Protein AF-A9BU78-F1 (afdb_monomer_lite)

pLDDT: mean 90.89, std 9.89, range [34.12, 98.75]

Radius of gyration: 25.58 Å; chains: 1; bounding box: 65×51×63 Å

Organism: Delftia acidovorans (strain DSM 14801 / SPH-1) (NCBI:txid398578)

InterPro domains:
  IPR002711 HNH endonuclease [PF01844] (259-308)
  IPR003615 HNH nuclease [SM00507] (246-305)
  IPR003615 HNH nuclease [cd00085] (250-308)

Secondary structure (DSSP, 8-state):
---SSEEESS-HHHHHHHHHH-TT-EEEEEESS--TT--EEEETT-GGGTS--TTPPSSTTTSTTEEEEEESSHHHHHHHHHTTT--S-SEE-TTTTTHHHH---TT----HHHHHHHHHHHHHHHHHHHTT----HHHHHHHHHHHH---HHHHHHHHHHHHHHHHHTT----TT--------HHHHHHHHHHHHHHTT--PPP-HHHHHHHHHHHH-TT-PPP---SSPPP-----------HHHHHHHHHHHTTB-TTT-PBPSSB-TTS-B--EEEESS-GGGT--SSTTTEEEE-HHHHHHHHH-TTHHHHHHHHHHH-TT----

Sequence (330 aa):
MDDKYKVFEDDEAGYHAWLAHNPNGFVLNTDRPPRAEYMPLHTARCSTIKIPATHARPDPFTSRGYMKVCANDPNDLLAWMQTKGANEFSKLCSKCRVAEFMTGSAGDSWTNDELRSSVEAYLEMQRKERNNEPFTKKQYYKKLTQDYGRTVKAFEYRMQNISYVLSLMGRDWLTGLRPARNVGKRVACLIEALVLELSNSQQAPVVKFEFQVRENLENKKQAKPAGNSNPGTIIRQVAQFERD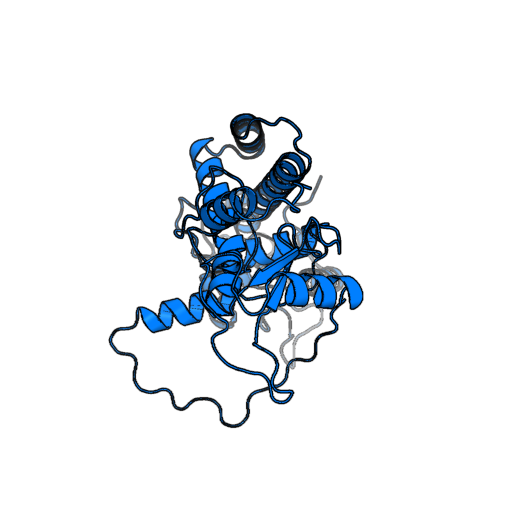PAVKAWVLKKAAGVCECCSSNAPFESTDGQPFLEVHHIRKLAEGGSDTVSNTVALCPNCHRALHYGMRAKELIESIFIKVNRLIRE

Structure (mmCIF, N/CA/C/O backbone):
data_AF-A9BU78-F1
#
_entry.id   AF-A9BU78-F1
#
loop_
_atom_site.group_PDB
_atom_site.id
_atom_site.type_symbol
_atom_site.label_atom_id
_atom_site.label_alt_id
_atom_site.label_comp_id
_atom_site.label_asym_id
_atom_site.label_entity_id
_atom_site.label_seq_id
_atom_site.pdbx_PDB_ins_code
_atom_site.Cartn_x
_atom_site.Cartn_y
_atom_site.Cartn_z
_atom_site.occupancy
_atom_site.B_iso_or_equiv
_atom_site.auth_seq_id
_atom_site.auth_comp_id
_atom_site.auth_asym_id
_atom_site.auth_atom_id
_atom_site.pdbx_PDB_model_num
ATOM 1 N N . MET A 1 1 ? -31.981 6.080 7.026 1.00 34.12 1 MET A N 1
ATOM 2 C CA . MET A 1 1 ? -31.392 6.197 8.372 1.00 34.12 1 MET A CA 1
ATOM 3 C C . MET A 1 1 ? -30.709 4.873 8.607 1.00 34.12 1 MET A C 1
ATOM 5 O O . MET A 1 1 ? -31.411 3.880 8.708 1.00 34.12 1 MET A O 1
ATOM 9 N N . ASP A 1 2 ? -29.383 4.832 8.514 1.00 43.62 2 ASP A N 1
ATOM 10 C CA . ASP A 1 2 ? -28.641 3.600 8.782 1.00 43.62 2 ASP A CA 1
ATOM 11 C C . ASP A 1 2 ? -28.737 3.306 10.277 1.00 43.62 2 ASP A C 1
ATOM 13 O O . ASP A 1 2 ? -28.228 4.065 11.107 1.00 43.62 2 ASP A O 1
ATOM 17 N N . ASP A 1 3 ? -29.458 2.243 10.623 1.00 63.69 3 ASP A N 1
ATOM 18 C CA . ASP A 1 3 ? -29.591 1.792 12.000 1.00 63.69 3 ASP A CA 1
ATOM 19 C C . ASP A 1 3 ? -28.221 1.310 12.493 1.00 63.69 3 ASP A C 1
ATOM 21 O O . ASP A 1 3 ? -27.770 0.205 12.188 1.00 63.69 3 ASP A O 1
ATOM 25 N N . LYS A 1 4 ? -27.547 2.173 13.264 1.00 83.88 4 LYS A N 1
ATOM 26 C CA . LYS A 1 4 ? -26.227 1.934 13.881 1.00 83.88 4 LYS A CA 1
ATOM 27 C C . LYS A 1 4 ? -26.169 0.643 14.705 1.00 83.88 4 LYS A C 1
ATOM 29 O O . LYS A 1 4 ? -25.108 0.055 14.892 1.00 83.88 4 LYS A O 1
ATOM 34 N N . TYR A 1 5 ? -27.317 0.189 15.192 1.00 92.62 5 TYR A N 1
ATOM 35 C CA . TYR A 1 5 ? -27.486 -1.085 15.870 1.00 92.62 5 TYR A CA 1
ATOM 36 C C . TYR A 1 5 ? -28.851 -1.681 15.519 1.00 92.62 5 TYR A C 1
ATOM 38 O O . TYR A 1 5 ? -29.794 -0.963 15.198 1.00 92.62 5 TYR A O 1
ATOM 46 N N . LYS A 1 6 ? -28.978 -3.002 15.640 1.00 96.25 6 LYS A N 1
ATOM 47 C CA . LYS A 1 6 ? -30.232 -3.733 15.461 1.00 96.25 6 LYS A CA 1
ATOM 48 C C . LYS A 1 6 ? -30.590 -4.499 16.726 1.00 96.25 6 LYS A C 1
ATOM 50 O O . LYS A 1 6 ? -29.743 -5.174 17.310 1.00 96.25 6 LYS A O 1
ATOM 55 N N . VAL A 1 7 ? -31.847 -4.387 17.136 1.00 96.12 7 VAL A N 1
ATOM 56 C CA . VAL A 1 7 ? -32.403 -5.079 18.299 1.00 96.12 7 VAL A CA 1
ATOM 57 C C . VAL A 1 7 ? -33.185 -6.302 17.826 1.00 96.12 7 VAL A C 1
ATOM 59 O O . VAL A 1 7 ? -33.979 -6.197 16.896 1.00 96.12 7 VAL A O 1
ATOM 62 N N . PHE A 1 8 ? -32.956 -7.445 18.468 1.00 96.44 8 PHE A N 1
ATOM 63 C CA . PHE A 1 8 ? -33.684 -8.686 18.223 1.00 96.44 8 PHE A CA 1
ATOM 64 C C . PHE A 1 8 ? -34.391 -9.138 19.494 1.00 96.44 8 PHE A C 1
ATOM 66 O O . PHE A 1 8 ? -33.759 -9.402 20.524 1.00 96.44 8 PHE A O 1
ATOM 73 N N . GLU A 1 9 ? -35.709 -9.231 19.376 1.00 95.12 9 GLU A N 1
ATOM 74 C CA . GLU A 1 9 ? -36.659 -9.569 20.423 1.00 95.12 9 GLU A CA 1
ATOM 75 C C . GLU A 1 9 ? -37.661 -10.564 19.841 1.00 95.12 9 GLU A C 1
ATOM 77 O O . GLU A 1 9 ? -38.385 -10.213 18.917 1.00 95.12 9 GLU A O 1
ATOM 82 N N . ASP A 1 10 ? -37.669 -11.802 20.344 1.00 94.12 10 ASP A N 1
ATOM 83 C CA . ASP A 1 10 ? -38.482 -12.900 19.792 1.00 94.12 10 ASP A CA 1
ATOM 84 C C . ASP A 1 10 ? -38.301 -13.087 18.270 1.00 94.12 10 ASP A C 1
ATOM 86 O O . ASP A 1 10 ? -39.218 -13.480 17.552 1.00 94.12 10 ASP A O 1
ATOM 90 N N . ASP A 1 11 ? -37.085 -12.803 17.787 1.00 94.88 11 ASP A N 1
ATOM 91 C CA . ASP A 1 11 ? -36.672 -12.872 16.383 1.00 94.88 11 ASP A CA 1
ATOM 92 C C . ASP A 1 11 ? -35.346 -13.637 16.259 1.00 94.88 11 ASP A C 1
ATOM 94 O O . ASP A 1 11 ? -34.281 -13.095 15.936 1.00 94.88 11 ASP A O 1
ATOM 98 N N . GLU A 1 12 ? -35.404 -14.934 16.558 1.00 93.94 12 GLU A N 1
ATOM 99 C CA . GLU A 1 12 ? -34.242 -15.821 16.504 1.00 93.94 12 GLU A CA 1
ATOM 100 C C . GLU A 1 12 ? -33.728 -15.972 15.062 1.00 93.94 12 GLU A C 1
ATOM 102 O O . GLU A 1 12 ? -32.519 -15.988 14.810 1.00 93.94 12 GLU A O 1
ATOM 107 N N . ALA A 1 13 ? -34.652 -16.036 14.097 1.00 94.81 13 ALA A N 1
ATOM 108 C CA . ALA A 1 13 ? -34.343 -16.171 12.678 1.00 94.81 13 ALA A CA 1
ATOM 109 C C . ALA A 1 13 ? -33.614 -14.931 12.140 1.00 94.81 13 ALA A C 1
ATOM 111 O O . ALA A 1 13 ? -32.569 -15.062 11.494 1.00 94.81 13 ALA A O 1
ATOM 112 N N . GLY A 1 14 ? -34.113 -13.730 12.443 1.00 96.06 14 GLY A N 1
ATOM 113 C CA . GLY A 1 14 ? -33.475 -12.476 12.066 1.00 96.06 14 GLY A CA 1
ATOM 114 C C . GLY A 1 14 ? -32.129 -12.283 12.754 1.00 96.06 14 GLY A C 1
ATOM 115 O O . GLY A 1 14 ? -31.174 -11.838 12.108 1.00 96.06 14 GLY A O 1
ATOM 116 N N . TYR A 1 15 ? -32.005 -12.688 14.020 1.00 96.94 15 TYR A N 1
ATOM 117 C CA . TYR A 1 15 ? -30.730 -12.670 14.733 1.00 96.94 15 TYR A CA 1
ATOM 118 C C . TYR A 1 15 ? -29.691 -13.578 14.059 1.00 96.94 15 TYR A C 1
ATOM 120 O O . TYR A 1 15 ? -28.578 -13.137 13.755 1.00 96.94 15 TYR A O 1
ATOM 128 N N . HIS A 1 16 ? -30.050 -14.823 13.736 1.00 95.69 16 HIS A N 1
ATOM 129 C CA . HIS A 1 16 ? -29.153 -15.735 13.022 1.00 95.69 16 HIS A CA 1
ATOM 130 C C . HIS A 1 16 ? -28.803 -15.245 11.613 1.00 95.69 16 HIS A C 1
ATOM 132 O O . HIS A 1 16 ? -27.641 -15.350 11.206 1.00 95.69 16 HIS A O 1
ATOM 138 N N . ALA A 1 17 ? -29.764 -14.664 10.890 1.00 95.50 17 ALA A N 1
ATOM 139 C CA . ALA A 1 17 ? -29.509 -14.038 9.599 1.00 95.50 17 ALA A CA 1
ATOM 140 C C . ALA A 1 17 ? -28.506 -12.883 9.736 1.00 95.50 17 ALA A C 1
ATOM 142 O O . ALA A 1 17 ? -27.564 -12.788 8.949 1.00 95.50 17 ALA A O 1
ATOM 143 N N . TRP A 1 18 ? -28.638 -12.041 10.762 1.00 95.88 18 TRP A N 1
ATOM 144 C CA . TRP A 1 18 ? -27.694 -10.954 11.011 1.00 95.88 18 TRP A CA 1
ATOM 145 C C . TRP A 1 18 ? -26.288 -11.470 11.320 1.00 95.88 18 TRP A C 1
ATOM 147 O O . TRP A 1 18 ? -25.327 -10.972 10.735 1.00 95.88 18 TRP A O 1
ATOM 157 N N . LEU A 1 19 ? -26.153 -12.508 12.154 1.00 94.50 19 LEU A N 1
ATOM 158 C CA . LEU A 1 19 ? -24.857 -13.138 12.444 1.00 94.50 19 LEU A CA 1
ATOM 159 C C . LEU A 1 19 ? -24.177 -13.693 11.183 1.00 94.50 19 LEU A C 1
ATOM 161 O O . LEU A 1 19 ? -22.950 -13.650 11.079 1.00 94.50 19 LEU A O 1
ATOM 165 N N . ALA A 1 20 ? -24.954 -14.242 10.244 1.00 90.06 20 ALA A N 1
ATOM 166 C CA . ALA A 1 20 ? -24.435 -14.769 8.983 1.00 90.06 20 ALA A CA 1
ATOM 167 C C . ALA A 1 20 ? -23.904 -13.655 8.065 1.00 90.06 20 ALA A C 1
ATOM 169 O O . ALA A 1 20 ? -22.840 -13.817 7.469 1.00 90.06 20 ALA A O 1
ATOM 170 N N . HIS A 1 21 ? -24.601 -12.516 8.003 1.00 89.19 21 HIS A N 1
ATOM 171 C CA . HIS A 1 21 ? -24.209 -11.366 7.180 1.00 89.19 21 HIS A CA 1
ATOM 172 C C . HIS A 1 21 ? -23.131 -10.482 7.828 1.00 89.19 21 HIS A C 1
ATOM 174 O O . HIS A 1 21 ? -22.414 -9.782 7.120 1.00 89.19 21 HIS A O 1
ATOM 180 N N . ASN A 1 22 ? -22.971 -10.533 9.156 1.00 86.06 22 ASN A N 1
ATOM 181 C CA . ASN A 1 22 ? -22.047 -9.677 9.908 1.00 86.06 22 ASN A CA 1
ATOM 182 C C . ASN A 1 22 ? -21.023 -10.511 10.698 1.00 86.06 22 ASN A C 1
ATOM 184 O O . ASN A 1 22 ? -20.959 -10.431 11.928 1.00 86.06 22 ASN A O 1
ATOM 188 N N . PRO A 1 23 ? -20.154 -11.301 10.035 1.00 86.38 23 PRO A N 1
ATOM 189 C CA . PRO A 1 23 ? -19.211 -12.181 10.723 1.00 86.38 23 PRO A CA 1
ATOM 190 C C . PRO A 1 23 ? -18.160 -11.426 11.551 1.00 86.38 23 PRO A C 1
ATOM 192 O O . PRO A 1 23 ? -17.457 -12.055 12.337 1.00 86.38 23 PRO A O 1
ATOM 195 N N . ASN A 1 24 ? -18.010 -10.112 11.377 1.00 82.31 24 ASN A N 1
ATOM 196 C CA . ASN A 1 24 ? -17.100 -9.268 12.160 1.00 82.31 24 ASN A CA 1
ATOM 197 C C . ASN A 1 24 ? -17.835 -8.362 13.162 1.00 82.31 24 ASN A C 1
ATOM 199 O O . ASN A 1 24 ? -17.187 -7.539 13.802 1.00 82.31 24 ASN A O 1
ATOM 203 N N . GLY A 1 25 ? -19.157 -8.505 13.284 1.00 89.38 25 GLY A N 1
ATOM 204 C CA . GLY A 1 25 ? -19.978 -7.685 14.162 1.00 89.38 25 GLY A CA 1
ATOM 205 C C . GLY A 1 25 ? -19.853 -8.049 15.643 1.00 89.38 25 GLY A C 1
ATOM 206 O O . GLY A 1 25 ? -19.182 -9.013 16.036 1.00 89.38 25 GLY A O 1
ATOM 207 N N . PHE A 1 26 ? -20.548 -7.275 16.464 1.00 95.81 26 PHE A N 1
ATOM 208 C CA . PHE A 1 26 ? -20.577 -7.353 17.917 1.00 95.81 26 PHE A CA 1
ATOM 209 C C . PHE A 1 26 ? -22.006 -7.573 18.397 1.00 95.81 26 PHE A C 1
ATOM 211 O O . PHE A 1 26 ? -22.957 -7.059 17.811 1.00 95.81 26 PHE A O 1
ATOM 218 N N . VAL A 1 27 ? -22.144 -8.351 19.467 1.00 97.56 27 VAL A N 1
ATOM 219 C CA . VAL A 1 27 ? -23.435 -8.718 20.046 1.00 97.56 27 VAL A CA 1
ATOM 220 C C . VAL A 1 27 ? -23.402 -8.443 21.538 1.00 97.56 27 VAL A C 1
ATOM 222 O O . VAL A 1 27 ? -22.607 -9.035 22.273 1.00 97.56 27 VAL A O 1
ATOM 225 N N . LEU A 1 28 ? -24.291 -7.562 21.973 1.00 96.69 28 LEU A N 1
ATOM 226 C CA . LEU A 1 28 ? -24.640 -7.360 23.365 1.00 96.69 28 LEU A CA 1
ATOM 227 C C . LEU A 1 28 ? -25.779 -8.310 23.726 1.00 96.69 28 LEU A C 1
ATOM 229 O O . LEU A 1 28 ? -26.816 -8.332 23.060 1.00 96.69 28 LEU A O 1
ATOM 233 N N . ASN A 1 29 ? -25.594 -9.090 24.784 1.00 95.94 29 ASN A N 1
ATOM 234 C CA . ASN A 1 29 ? -26.688 -9.846 25.380 1.00 95.94 29 ASN A CA 1
ATOM 235 C C . ASN A 1 29 ? -27.262 -9.063 26.561 1.00 95.94 29 ASN A C 1
ATOM 237 O O . ASN A 1 29 ? -26.484 -8.530 27.344 1.00 95.94 29 ASN A O 1
ATOM 241 N N . THR A 1 30 ? -28.581 -9.024 26.723 1.00 94.75 30 THR A N 1
ATOM 242 C CA . THR A 1 30 ? -29.209 -8.443 27.917 1.00 94.75 30 THR A CA 1
ATOM 243 C C . THR A 1 30 ? -30.601 -9.032 28.153 1.00 94.75 30 THR A C 1
ATOM 245 O O . THR A 1 30 ? -31.090 -9.827 27.345 1.00 94.75 30 THR A O 1
ATOM 248 N N . ASP A 1 31 ? -31.205 -8.687 29.286 1.00 93.06 31 ASP A N 1
ATOM 249 C CA . ASP A 1 31 ? -32.567 -9.088 29.631 1.00 93.06 31 ASP A CA 1
ATOM 250 C C . ASP A 1 31 ? -33.606 -8.159 28.985 1.00 93.06 31 ASP A C 1
ATOM 252 O O . ASP A 1 31 ? -33.280 -7.091 28.465 1.00 93.06 31 ASP A O 1
ATOM 256 N N . ARG A 1 32 ? -34.877 -8.552 29.048 1.00 90.56 32 ARG A N 1
ATOM 257 C CA . ARG A 1 32 ? -36.032 -7.736 28.683 1.00 90.56 32 ARG A CA 1
ATOM 258 C C . ARG A 1 32 ? -36.916 -7.536 29.926 1.00 90.56 32 ARG A C 1
ATOM 260 O O . ARG A 1 32 ? -37.533 -8.505 30.370 1.00 90.56 32 ARG A O 1
ATOM 267 N N . PRO A 1 33 ? -37.007 -6.316 30.491 1.00 91.00 33 PRO A N 1
ATOM 268 C CA . PRO A 1 33 ? -36.319 -5.093 30.066 1.00 91.00 33 PRO A CA 1
ATOM 269 C C . PRO A 1 33 ? -34.797 -5.136 30.331 1.00 91.00 33 PRO A C 1
ATOM 271 O O . PRO A 1 33 ? -34.365 -5.863 31.229 1.00 91.00 33 PRO A O 1
ATOM 274 N N . PRO A 1 34 ? -33.989 -4.342 29.596 1.00 92.06 34 PRO A N 1
ATOM 275 C CA . PRO A 1 34 ? -32.540 -4.284 29.791 1.00 92.06 34 PRO A CA 1
ATOM 276 C C . PRO A 1 34 ? -32.160 -3.919 31.223 1.00 92.06 34 PRO A C 1
ATOM 278 O O . PRO A 1 34 ? -32.694 -2.964 31.788 1.00 92.06 34 PRO A O 1
ATOM 281 N N . ARG A 1 35 ? -31.193 -4.648 31.783 1.00 90.12 35 ARG A N 1
ATOM 282 C CA . ARG A 1 35 ? -30.629 -4.401 33.116 1.00 90.12 35 ARG A CA 1
ATOM 283 C C . ARG A 1 35 ? -29.165 -4.020 32.999 1.00 90.12 35 ARG A C 1
ATOM 285 O O . ARG A 1 35 ? -28.404 -4.737 32.347 1.00 90.12 35 ARG A O 1
ATOM 292 N N . ALA A 1 36 ? -28.763 -2.921 33.634 1.00 85.81 36 ALA A N 1
ATOM 293 C CA . ALA A 1 36 ? -27.395 -2.409 33.551 1.00 85.81 36 ALA A CA 1
ATOM 294 C C . ALA A 1 36 ? -26.351 -3.421 34.061 1.00 85.81 36 ALA A C 1
ATOM 296 O O . ALA A 1 36 ? -25.222 -3.459 33.577 1.00 85.81 36 ALA A O 1
ATOM 297 N N . GLU A 1 37 ? -26.744 -4.303 34.982 1.00 87.31 37 GLU A N 1
ATOM 298 C CA . GLU A 1 37 ? -25.887 -5.335 35.564 1.00 87.31 37 GLU A CA 1
ATOM 299 C C . GLU A 1 37 ? -25.644 -6.522 34.612 1.00 87.31 37 GLU A C 1
ATOM 301 O O . GLU A 1 37 ? -24.706 -7.303 34.803 1.00 87.31 37 GLU A O 1
ATOM 306 N N . TYR A 1 38 ? -26.467 -6.681 33.568 1.00 93.25 38 TYR A N 1
ATOM 307 C CA . TYR A 1 38 ? -26.394 -7.805 32.636 1.00 93.25 38 TYR A CA 1
ATOM 308 C C . TYR A 1 38 ? -26.321 -7.340 31.181 1.00 93.25 38 TYR A C 1
ATOM 310 O O . TYR A 1 38 ? -27.307 -7.325 30.446 1.00 93.25 38 TYR A O 1
ATOM 318 N N . MET A 1 39 ? -25.106 -6.975 30.771 1.00 95.06 39 MET A N 1
ATOM 319 C CA . MET A 1 39 ? -24.759 -6.518 29.427 1.00 95.06 39 MET A CA 1
ATOM 320 C C . MET A 1 39 ? -23.399 -7.088 28.965 1.00 95.06 39 MET A C 1
ATOM 322 O O . MET A 1 39 ? -22.461 -6.326 28.706 1.00 95.06 39 MET A O 1
ATOM 326 N N . PRO A 1 40 ? -23.221 -8.429 28.899 1.00 95.88 40 PRO A N 1
ATOM 327 C CA . PRO A 1 40 ? -21.990 -9.017 28.390 1.00 95.88 40 PRO A CA 1
ATOM 328 C C . PRO A 1 40 ? -21.850 -8.836 26.872 1.00 95.88 40 PRO A C 1
ATOM 330 O O . PRO A 1 40 ? -22.789 -9.066 26.104 1.00 95.88 40 PRO A O 1
ATOM 333 N N . LEU A 1 41 ? -20.638 -8.492 26.440 1.00 96.81 41 LEU A N 1
ATOM 334 C CA . LEU A 1 41 ? -20.284 -8.291 25.040 1.00 96.81 41 LEU A CA 1
ATOM 335 C C . LEU A 1 41 ? -19.633 -9.535 24.426 1.00 96.81 41 LEU A C 1
ATOM 337 O O . LEU A 1 41 ? -18.785 -10.196 25.040 1.00 96.81 41 LEU A O 1
ATOM 341 N N . HIS A 1 42 ? -19.989 -9.808 23.174 1.00 97.25 42 HIS A N 1
ATOM 342 C CA . HIS A 1 42 ? -19.472 -10.899 22.358 1.00 97.25 42 HIS A CA 1
ATOM 343 C C . HIS A 1 42 ? -19.137 -10.425 20.938 1.00 97.25 42 HIS A C 1
ATOM 345 O O . HIS A 1 42 ? -19.687 -9.441 20.450 1.00 97.25 42 HIS A O 1
ATOM 351 N N . THR A 1 43 ? -18.274 -11.164 20.238 1.00 94.62 43 THR A N 1
ATOM 352 C CA . THR A 1 43 ? -18.196 -11.081 18.770 1.00 94.62 43 THR A CA 1
ATOM 353 C C . THR A 1 43 ? -19.294 -11.943 18.140 1.00 94.62 43 THR A C 1
ATOM 355 O O . THR A 1 43 ? -19.697 -12.954 18.722 1.00 94.62 43 THR A O 1
ATOM 358 N N . ALA A 1 44 ? -19.729 -11.621 16.921 1.00 94.81 44 ALA A N 1
ATOM 359 C CA . ALA A 1 44 ? -20.737 -12.384 16.172 1.00 94.81 44 ALA A CA 1
ATOM 360 C C . ALA A 1 44 ? -20.329 -13.850 15.896 1.00 94.81 44 ALA A C 1
ATOM 362 O O . ALA A 1 44 ? -21.159 -14.710 15.606 1.00 94.81 44 ALA A O 1
ATOM 363 N N . ARG A 1 45 ? -19.034 -14.173 16.013 1.00 93.25 45 ARG A N 1
ATOM 364 C CA . ARG A 1 45 ? -18.504 -15.542 15.866 1.00 93.25 45 ARG A CA 1
ATOM 365 C C . ARG A 1 45 ? -18.509 -16.336 17.167 1.00 93.25 45 ARG A C 1
ATOM 367 O O . ARG A 1 45 ? -18.099 -17.496 17.167 1.00 93.25 45 ARG A O 1
ATOM 374 N N . CYS A 1 46 ? -18.901 -15.729 18.283 1.00 95.12 46 CYS A N 1
ATOM 375 C CA . CYS A 1 46 ? -18.831 -16.381 19.576 1.00 95.12 46 CYS A CA 1
ATOM 376 C C . CYS A 1 46 ? -19.802 -17.567 19.634 1.00 95.12 46 CYS A C 1
ATOM 378 O O . CYS A 1 46 ? -21.012 -17.418 19.482 1.00 95.12 46 CYS A O 1
ATOM 380 N N . SER A 1 47 ? -19.270 -18.761 19.899 1.00 94.38 47 SER A N 1
ATOM 381 C CA . SER A 1 47 ? -20.075 -19.983 19.969 1.00 94.38 47 SER A CA 1
ATOM 382 C C . SER A 1 47 ? -21.147 -19.927 21.058 1.00 94.38 47 SER A C 1
ATOM 384 O O . SER A 1 47 ? -22.212 -20.500 20.874 1.00 94.38 47 SER A O 1
ATOM 386 N N . THR A 1 48 ? -20.931 -19.190 22.153 1.00 92.88 48 THR A N 1
ATOM 387 C CA . THR A 1 48 ? -21.886 -19.129 23.276 1.00 92.88 48 THR A CA 1
ATOM 388 C C . THR A 1 48 ? -23.170 -18.364 22.973 1.00 92.88 48 THR A C 1
ATOM 390 O O . THR A 1 48 ? -24.114 -18.460 23.745 1.00 92.88 48 THR A O 1
ATOM 393 N N . ILE A 1 49 ? -23.185 -17.565 21.907 1.00 92.81 49 ILE A N 1
ATOM 394 C CA . ILE A 1 49 ? -24.345 -16.768 21.475 1.00 92.81 49 ILE A CA 1
ATOM 395 C C . ILE A 1 49 ? -24.849 -17.198 20.095 1.00 92.81 49 ILE A C 1
ATOM 397 O O . ILE A 1 49 ? -25.718 -16.544 19.532 1.00 92.81 49 ILE A O 1
ATOM 401 N N . LYS A 1 50 ? -24.286 -18.280 19.546 1.00 91.88 50 LYS A N 1
ATOM 402 C CA . LYS A 1 50 ? -24.588 -18.792 18.205 1.00 91.88 50 LYS A CA 1
ATOM 403 C C . LYS A 1 50 ? -24.984 -20.266 18.209 1.00 91.88 50 LYS A C 1
ATOM 405 O O . LYS A 1 50 ? -25.783 -20.672 17.375 1.00 91.88 50 LYS A O 1
ATOM 410 N N . ILE A 1 51 ? -24.400 -21.069 19.096 1.00 90.50 51 ILE A N 1
ATOM 411 C CA . ILE A 1 51 ? -24.610 -22.516 19.156 1.00 90.50 51 ILE A CA 1
ATOM 412 C C . ILE A 1 51 ? -25.455 -22.824 20.397 1.00 90.50 51 ILE A C 1
ATOM 414 O O . ILE A 1 51 ? -24.981 -22.589 21.513 1.00 90.50 51 ILE A O 1
ATOM 418 N N . PRO A 1 52 ? -26.699 -23.310 20.231 1.00 88.31 52 PRO A N 1
ATOM 419 C CA . PRO A 1 52 ? -27.535 -23.727 21.349 1.00 88.31 52 PRO A CA 1
ATOM 420 C C . PRO A 1 52 ? -26.880 -24.853 22.157 1.00 88.31 52 PRO A C 1
ATOM 422 O O . PRO A 1 52 ? -26.173 -25.699 21.610 1.00 88.31 52 PRO A O 1
ATOM 425 N N . ALA A 1 53 ? -27.138 -24.895 23.464 1.00 86.69 53 ALA A N 1
ATOM 426 C CA . ALA A 1 53 ? -26.791 -26.063 24.271 1.00 86.69 53 ALA A CA 1
ATOM 427 C C . ALA A 1 53 ? -27.587 -27.298 23.806 1.00 86.69 53 ALA A C 1
ATOM 429 O O . ALA A 1 53 ? -28.697 -27.162 23.296 1.00 86.69 53 ALA A O 1
ATOM 430 N N . THR A 1 54 ? -27.061 -28.503 24.047 1.00 86.31 54 THR A N 1
ATOM 431 C CA . THR A 1 54 ? -27.625 -29.787 23.576 1.00 86.31 54 THR A CA 1
ATOM 432 C C . THR A 1 54 ? -29.102 -30.004 23.939 1.00 86.31 54 THR A C 1
ATOM 434 O O . THR A 1 54 ? -29.816 -30.703 23.230 1.00 86.31 54 THR A O 1
ATOM 437 N N . HIS A 1 55 ? -29.575 -29.382 25.023 1.00 88.56 55 HIS A N 1
ATOM 438 C CA . HIS A 1 55 ? -30.965 -29.451 25.491 1.00 88.56 55 HIS A CA 1
ATOM 439 C C . HIS A 1 55 ? -31.625 -28.067 25.582 1.00 88.56 55 HIS A C 1
ATOM 441 O O . HIS A 1 55 ? -32.465 -27.813 26.447 1.00 88.56 55 HIS A O 1
ATOM 447 N N . ALA A 1 56 ? -31.211 -27.131 24.728 1.00 84.50 56 ALA A N 1
ATOM 448 C CA . ALA A 1 56 ? -31.832 -25.819 24.662 1.00 84.50 56 ALA A CA 1
ATOM 449 C C . ALA A 1 56 ? -33.281 -25.929 24.164 1.00 84.50 56 ALA A C 1
ATOM 451 O O . ALA A 1 56 ? -33.568 -26.615 23.186 1.00 84.50 56 ALA A O 1
ATOM 452 N N . ARG A 1 57 ? -34.202 -25.220 24.828 1.00 86.25 57 ARG A N 1
ATOM 453 C CA . ARG A 1 57 ? -35.560 -25.016 24.292 1.00 86.25 57 ARG A CA 1
ATOM 454 C C . ARG A 1 57 ? -35.497 -24.138 23.024 1.00 86.25 57 ARG A C 1
ATOM 456 O O . ARG A 1 57 ? -34.484 -23.445 22.869 1.00 86.25 57 ARG A O 1
ATOM 463 N N . PRO A 1 58 ? -36.557 -24.102 22.193 1.00 87.06 58 PRO A N 1
ATOM 464 C CA . PRO A 1 58 ? -36.639 -23.226 21.022 1.00 87.06 58 PRO A CA 1
ATOM 465 C C . PRO A 1 58 ? -36.342 -21.761 21.354 1.00 87.06 58 PRO A C 1
ATOM 467 O O . PRO A 1 58 ? -36.614 -21.310 22.471 1.00 87.06 58 PRO A O 1
ATOM 470 N N . ASP A 1 59 ? -35.730 -21.059 20.407 1.00 87.50 59 ASP A N 1
ATOM 471 C CA . ASP A 1 59 ? -35.351 -19.643 20.497 1.00 87.50 59 ASP A CA 1
ATOM 472 C C . ASP A 1 59 ? -34.532 -19.305 21.763 1.00 87.50 59 ASP A C 1
ATOM 474 O O . ASP A 1 59 ? -34.996 -18.638 22.696 1.00 87.50 59 ASP A O 1
ATOM 478 N N . PRO A 1 60 ? -33.329 -19.892 21.907 1.00 89.00 60 PRO A N 1
ATOM 479 C CA . PRO A 1 60 ? -32.487 -19.724 23.091 1.00 89.00 60 PRO A CA 1
ATOM 480 C C . PRO A 1 60 ? -31.818 -18.368 23.241 1.00 89.00 60 PRO A C 1
ATOM 482 O O . PRO A 1 60 ? -31.327 -18.092 24.338 1.00 89.00 60 PRO A O 1
ATOM 485 N N . PHE A 1 61 ? -31.761 -17.541 22.199 1.00 91.69 61 PHE A N 1
ATOM 486 C CA . PHE A 1 61 ? -30.956 -16.327 22.232 1.00 91.69 61 PHE A CA 1
ATOM 487 C C . PHE A 1 61 ? -31.771 -15.038 22.352 1.00 91.69 61 PHE A C 1
ATOM 489 O O . PHE A 1 61 ? -31.280 -14.108 22.995 1.00 91.69 61 PHE A O 1
ATOM 496 N N . THR A 1 62 ? -32.970 -14.969 21.776 1.00 92.19 62 THR A N 1
ATOM 497 C CA . THR A 1 62 ? -33.762 -13.725 21.661 1.00 92.19 62 THR A CA 1
ATOM 498 C C . THR A 1 62 ? -35.120 -13.760 22.364 1.00 92.19 62 THR A C 1
ATOM 500 O O . THR A 1 62 ? -35.829 -12.752 22.369 1.00 92.19 62 THR A O 1
ATOM 503 N N . SER A 1 63 ? -35.470 -14.893 22.973 1.00 89.31 63 SER A N 1
ATOM 504 C CA . SER A 1 63 ? -36.737 -15.095 23.680 1.00 89.31 63 SER A CA 1
ATOM 505 C C . SER A 1 63 ? -36.530 -15.359 25.170 1.00 89.31 63 SER A C 1
ATOM 507 O O . SER A 1 63 ? -35.410 -15.390 25.681 1.00 89.31 63 SER A O 1
ATOM 509 N N . ARG A 1 64 ? -37.638 -15.577 25.892 1.00 86.88 64 ARG A N 1
ATOM 510 C CA . ARG A 1 64 ? -37.649 -15.964 27.318 1.00 86.88 64 ARG A CA 1
ATOM 511 C C . ARG A 1 64 ? -36.998 -14.927 28.232 1.00 86.88 64 ARG A C 1
ATOM 513 O O . ARG A 1 64 ? -36.256 -15.269 29.148 1.00 86.88 64 ARG A O 1
ATOM 520 N N . GLY A 1 65 ? -37.308 -13.661 27.972 1.00 88.38 65 GLY A N 1
ATOM 521 C CA . GLY A 1 65 ? -36.794 -12.540 28.752 1.00 88.38 65 GLY A CA 1
ATOM 522 C C . GLY A 1 65 ? -35.371 -12.134 28.381 1.00 88.38 65 GLY A C 1
ATOM 523 O O . GLY A 1 65 ? -34.824 -11.280 29.061 1.00 88.38 65 GLY A O 1
ATOM 524 N N . TYR A 1 66 ? -34.791 -12.693 27.315 1.00 90.19 66 TYR A N 1
ATOM 525 C CA . TYR A 1 66 ? -33.541 -12.218 26.727 1.00 90.19 66 TYR A CA 1
ATOM 526 C C . TYR A 1 66 ? -33.798 -11.412 25.455 1.00 90.19 66 TYR A C 1
ATOM 528 O O . TYR A 1 66 ? -34.820 -11.570 24.788 1.00 90.19 66 TYR A O 1
ATOM 536 N N . MET A 1 67 ? -32.851 -10.547 25.114 1.00 94.62 67 MET A N 1
ATOM 537 C CA . MET A 1 67 ? -32.802 -9.828 23.844 1.00 94.62 67 MET A CA 1
ATOM 538 C C . MET A 1 67 ? -31.350 -9.651 23.393 1.00 94.62 67 MET A C 1
ATOM 540 O O . MET A 1 67 ? -30.415 -9.713 24.202 1.00 94.62 67 MET A O 1
ATOM 544 N N . LYS A 1 68 ? -31.151 -9.413 22.093 1.00 96.56 68 LYS A N 1
ATOM 545 C CA . LYS A 1 68 ? -29.827 -9.139 21.516 1.00 96.56 68 LYS A CA 1
ATOM 546 C C . LYS A 1 68 ? -29.788 -7.758 20.897 1.00 96.56 68 LYS A C 1
ATOM 548 O O . LYS A 1 68 ? -30.684 -7.396 20.141 1.00 96.56 68 LYS A O 1
ATOM 553 N N . VAL A 1 69 ? -28.708 -7.029 21.147 1.00 97.06 69 VAL A N 1
ATOM 554 C CA . VAL A 1 69 ? -28.412 -5.777 20.445 1.00 97.06 69 VAL A CA 1
ATOM 555 C C . VAL A 1 69 ? -27.131 -5.979 19.656 1.00 97.06 69 VAL A C 1
ATOM 557 O O . VAL A 1 69 ? -26.106 -6.368 20.210 1.00 97.06 69 VAL A O 1
ATOM 560 N N . CYS A 1 70 ? -27.206 -5.786 18.348 1.00 96.88 70 CYS A N 1
ATOM 561 C CA . CYS A 1 70 ? -26.153 -6.142 17.410 1.00 96.88 70 CYS A CA 1
ATOM 562 C C . CYS A 1 70 ? -25.674 -4.901 16.660 1.00 96.88 70 CYS A C 1
ATOM 564 O O . CYS A 1 70 ? -26.497 -4.119 16.197 1.00 96.88 70 CYS A O 1
ATOM 566 N N . ALA A 1 71 ? -24.365 -4.727 16.510 1.00 92.56 71 ALA A N 1
ATOM 567 C CA . ALA A 1 71 ? -23.785 -3.614 15.759 1.00 92.56 71 ALA A CA 1
ATOM 568 C C . ALA A 1 71 ? -22.463 -4.021 15.101 1.00 92.56 71 ALA A C 1
ATOM 570 O O . ALA A 1 71 ? -21.843 -5.013 15.488 1.00 92.56 71 ALA A O 1
ATOM 571 N N . ASN A 1 72 ? -22.011 -3.247 14.117 1.00 84.56 72 ASN A N 1
ATOM 572 C CA . ASN A 1 72 ? -20.709 -3.460 13.477 1.00 84.56 72 ASN A CA 1
ATOM 573 C C . ASN A 1 72 ? -19.551 -2.773 14.223 1.00 84.56 72 ASN A C 1
ATOM 575 O O . ASN A 1 72 ? -18.395 -3.154 14.030 1.00 84.56 72 ASN A O 1
ATOM 579 N N . ASP A 1 73 ? -19.855 -1.825 15.112 1.00 80.62 73 ASP A N 1
ATOM 580 C CA . ASP A 1 73 ? -18.913 -1.160 16.013 1.00 80.62 73 ASP A CA 1
ATOM 581 C C . ASP A 1 73 ? -19.389 -1.329 17.475 1.00 80.62 73 ASP A C 1
ATOM 583 O O . ASP A 1 73 ? -20.557 -1.071 17.777 1.00 80.62 73 ASP A O 1
ATOM 587 N N . PRO A 1 74 ? -18.537 -1.777 18.419 1.00 83.19 74 PRO A N 1
ATOM 588 C CA . PRO A 1 74 ? -18.930 -1.903 19.821 1.00 83.19 74 PRO A CA 1
ATOM 589 C C . PRO A 1 74 ? -19.261 -0.555 20.482 1.00 83.19 74 PRO A C 1
ATOM 591 O O . PRO A 1 74 ? -19.947 -0.545 21.504 1.00 83.19 74 PRO A O 1
ATOM 594 N N . ASN A 1 75 ? -18.820 0.577 19.922 1.00 81.56 75 ASN A N 1
ATOM 595 C CA . ASN A 1 75 ? -19.186 1.901 20.425 1.00 81.56 75 ASN A CA 1
ATOM 596 C C . ASN A 1 75 ? -20.669 2.224 20.202 1.00 81.56 75 ASN A C 1
ATOM 598 O O . ASN A 1 75 ? -21.263 2.906 21.033 1.00 81.56 75 ASN A O 1
ATOM 602 N N . ASP A 1 76 ? -21.292 1.697 19.144 1.00 86.94 76 ASP A N 1
ATOM 603 C CA . ASP A 1 76 ? -22.736 1.860 18.933 1.00 86.94 76 ASP A CA 1
ATOM 604 C C . ASP A 1 76 ? -23.535 1.111 20.009 1.00 86.94 76 ASP A C 1
ATOM 606 O O . ASP A 1 76 ? -24.569 1.589 20.479 1.00 86.94 76 ASP A O 1
ATOM 610 N N . LEU A 1 77 ? -23.012 -0.031 20.471 1.00 91.88 77 LEU A N 1
ATOM 611 C CA . LEU A 1 77 ? -23.576 -0.769 21.602 1.00 91.88 77 LEU A CA 1
ATOM 612 C C . LEU A 1 77 ? -23.370 -0.013 22.918 1.00 91.88 77 LEU A C 1
ATOM 614 O O . LEU A 1 77 ? -24.309 0.071 23.701 1.00 91.88 77 LEU A O 1
ATOM 618 N N . LEU A 1 78 ? -22.194 0.589 23.145 1.00 86.12 78 LEU A N 1
ATOM 619 C CA . LEU A 1 78 ? -21.961 1.468 24.303 1.00 86.12 78 LEU A CA 1
ATOM 620 C C . LEU A 1 78 ? -22.933 2.653 24.324 1.00 86.12 78 LEU A C 1
ATOM 622 O O . LEU A 1 78 ? -23.528 2.938 25.360 1.00 86.12 78 LEU A O 1
ATOM 626 N N . ALA A 1 79 ? -23.128 3.324 23.186 1.00 85.44 79 ALA A N 1
ATOM 627 C CA . ALA A 1 79 ? -24.063 4.440 23.078 1.00 85.44 79 ALA A CA 1
ATOM 628 C C . ALA A 1 79 ? -25.499 3.993 23.390 1.00 85.44 79 ALA A C 1
ATOM 630 O O . ALA A 1 79 ? -26.205 4.657 24.146 1.00 85.44 79 ALA A O 1
ATOM 631 N N . TRP A 1 80 ? -25.917 2.832 22.875 1.00 93.38 80 TRP A N 1
ATOM 632 C CA . TRP A 1 80 ? -27.214 2.248 23.213 1.00 93.38 80 TRP A CA 1
ATOM 633 C C . TRP A 1 80 ? -27.340 1.946 24.714 1.00 93.38 80 TRP A C 1
ATOM 635 O O . TRP A 1 80 ? -28.346 2.303 25.327 1.00 93.38 80 TRP A O 1
ATOM 645 N N . MET A 1 81 ? -26.312 1.355 25.328 1.00 93.56 81 MET A N 1
ATOM 646 C CA . MET A 1 81 ? -26.274 1.032 26.759 1.00 93.56 81 MET A CA 1
ATOM 647 C C . MET A 1 81 ? -26.418 2.264 27.654 1.00 93.56 81 MET A C 1
ATOM 649 O O . MET A 1 81 ? -27.153 2.220 28.643 1.00 93.56 81 MET A O 1
ATOM 653 N N . GLN A 1 82 ? -25.793 3.381 27.276 1.00 88.62 82 GLN A N 1
ATOM 654 C CA . GLN A 1 82 ? -25.903 4.645 28.007 1.00 88.62 82 GLN A CA 1
ATOM 655 C C . GLN A 1 82 ? -27.351 5.144 28.051 1.00 88.62 82 GLN A C 1
ATOM 657 O O . GLN A 1 82 ? -27.806 5.606 29.097 1.00 88.62 82 GLN A O 1
ATOM 662 N N . THR A 1 83 ? -28.128 4.953 26.974 1.00 89.00 83 THR A N 1
ATOM 663 C CA . THR A 1 83 ? -29.574 5.269 26.979 1.00 89.00 83 THR A CA 1
ATOM 664 C C . THR A 1 83 ? -30.386 4.405 27.951 1.00 89.00 83 THR A C 1
ATOM 666 O O . THR A 1 83 ? -31.522 4.744 28.278 1.00 89.00 83 THR A O 1
ATOM 669 N N . LYS A 1 84 ? -29.818 3.284 28.409 1.00 91.38 84 LYS A N 1
ATOM 670 C CA . LYS A 1 84 ? -30.404 2.348 29.380 1.00 91.38 84 LYS A CA 1
ATOM 671 C C . LYS A 1 84 ? -29.767 2.458 30.770 1.00 91.38 84 LYS A C 1
ATOM 673 O O . LYS A 1 84 ? -30.049 1.626 31.625 1.00 91.38 84 LYS A O 1
ATOM 678 N N . GLY A 1 85 ? -28.929 3.472 31.004 1.00 86.62 85 GLY A N 1
ATOM 679 C CA . GLY A 1 85 ? -28.291 3.724 32.298 1.00 86.62 85 GLY A CA 1
ATOM 680 C C . GLY A 1 85 ? -27.030 2.898 32.574 1.00 86.62 85 GLY A C 1
ATOM 681 O O . GLY A 1 85 ? -26.560 2.891 33.708 1.00 86.62 85 GLY A O 1
ATOM 682 N N . ALA A 1 86 ? -26.468 2.219 31.570 1.00 86.44 86 ALA A N 1
ATOM 683 C CA . ALA A 1 86 ? -25.227 1.458 31.702 1.00 86.44 86 ALA A CA 1
ATOM 684 C C . ALA A 1 86 ? -24.061 2.167 30.997 1.00 86.44 86 ALA A C 1
ATOM 686 O O . ALA A 1 86 ? -24.138 2.485 29.812 1.00 86.44 86 ALA A O 1
ATOM 687 N N . ASN A 1 87 ? -22.963 2.391 31.722 1.00 81.19 87 ASN A N 1
ATOM 688 C CA . ASN A 1 87 ? -21.793 3.118 31.208 1.00 81.19 87 ASN A CA 1
ATOM 689 C C . ASN A 1 87 ? -20.667 2.200 30.709 1.00 81.19 87 ASN A C 1
ATOM 691 O O . ASN A 1 87 ? -19.770 2.656 30.003 1.00 81.19 87 ASN A O 1
ATOM 695 N N . GLU A 1 88 ? -20.706 0.917 31.063 1.00 84.69 88 GLU A N 1
ATOM 696 C CA . GLU A 1 88 ? -19.696 -0.072 30.695 1.00 84.69 88 GLU A CA 1
ATOM 697 C C . GLU A 1 88 ? -20.317 -1.459 30.507 1.00 84.69 88 GLU A C 1
ATOM 699 O O . GLU A 1 88 ? -21.375 -1.765 31.058 1.00 84.69 88 GLU A O 1
ATOM 704 N N . PHE A 1 89 ? -19.657 -2.312 29.721 1.00 90.75 89 PHE A N 1
ATOM 705 C CA . PHE A 1 89 ? -20.068 -3.705 29.555 1.00 90.75 89 PHE A CA 1
ATOM 706 C C . PHE A 1 89 ? -19.914 -4.461 30.866 1.00 90.75 89 PHE A C 1
ATOM 708 O O . PHE A 1 89 ? -18.813 -4.526 31.410 1.00 90.75 89 PHE A O 1
ATOM 715 N N . SER A 1 90 ? -20.973 -5.142 31.313 1.00 92.31 90 SER A N 1
ATOM 716 C CA . SER A 1 90 ? -20.899 -5.914 32.558 1.00 92.31 90 SER A CA 1
ATOM 717 C C . SER A 1 90 ? -19.901 -7.076 32.475 1.00 92.31 90 SER A C 1
ATOM 719 O O . SER A 1 90 ? -19.406 -7.561 33.493 1.00 92.31 90 SER A O 1
ATOM 721 N N . LYS A 1 91 ? -19.576 -7.533 31.254 1.00 93.31 91 LYS A N 1
ATOM 722 C CA . LYS A 1 91 ? -18.503 -8.499 31.000 1.00 93.31 91 LYS A CA 1
ATOM 723 C C . LYS A 1 91 ? -18.019 -8.455 29.554 1.00 93.31 91 LYS A C 1
ATOM 725 O O . LYS A 1 91 ? -18.811 -8.456 28.618 1.00 93.31 91 LYS A O 1
ATOM 730 N N . LEU A 1 92 ? -16.710 -8.581 29.359 1.00 92.81 92 LEU A N 1
ATOM 731 C CA . LEU A 1 92 ? -16.123 -8.901 28.057 1.00 92.81 92 LEU A CA 1
ATOM 732 C C . LEU A 1 92 ? -15.928 -10.418 27.955 1.00 92.81 92 LEU A C 1
ATOM 734 O O . LEU A 1 92 ? -15.216 -11.020 28.762 1.00 92.81 92 LEU A O 1
ATOM 738 N N . CYS A 1 93 ? -16.577 -11.072 26.989 1.00 94.44 93 CYS A N 1
ATOM 739 C CA . CYS A 1 93 ? -16.495 -12.524 26.859 1.00 94.44 93 CYS A CA 1
ATOM 740 C C . CYS A 1 93 ? -15.065 -12.996 26.531 1.00 94.44 93 CYS A C 1
ATOM 742 O O . CYS A 1 93 ? -14.561 -12.807 25.419 1.00 94.44 93 CYS A O 1
ATOM 744 N N . SER A 1 94 ? -14.445 -13.705 27.479 1.00 91.44 94 SER A N 1
ATOM 745 C CA . SER A 1 94 ? -13.103 -14.279 27.336 1.00 91.44 94 SER A CA 1
ATOM 746 C C . SER A 1 94 ? -13.020 -15.372 26.266 1.00 91.44 94 SER A C 1
ATOM 748 O O . SER A 1 94 ? -12.015 -15.457 25.570 1.00 91.44 94 SER A O 1
ATOM 750 N N . LYS A 1 95 ? -14.085 -16.164 26.058 1.00 91.44 95 LYS A N 1
ATOM 751 C CA . LYS A 1 95 ? -14.101 -17.253 25.058 1.00 91.44 95 LYS A CA 1
ATOM 752 C C . LYS A 1 95 ? -13.938 -16.749 23.626 1.00 91.44 95 LYS A C 1
ATOM 754 O O . LYS A 1 95 ? -13.269 -17.389 22.826 1.00 91.44 95 LYS A O 1
ATOM 759 N N . CYS A 1 96 ? -14.541 -15.606 23.300 1.00 92.06 96 CYS A N 1
ATOM 760 C CA . CYS A 1 96 ? -14.351 -14.965 21.995 1.00 92.06 96 CYS A CA 1
ATOM 761 C C . CYS A 1 96 ? -13.264 -13.888 21.991 1.00 92.06 96 CYS A C 1
ATOM 763 O O . CYS A 1 96 ? -13.040 -13.273 20.952 1.00 92.06 96 CYS A O 1
ATOM 765 N N . ARG A 1 97 ? -12.605 -13.667 23.139 1.00 87.56 97 ARG A N 1
ATOM 766 C CA . ARG A 1 97 ? -11.575 -12.643 23.351 1.00 87.56 97 ARG A CA 1
ATOM 767 C C . ARG A 1 97 ? -12.014 -11.265 22.859 1.00 87.56 97 ARG A C 1
ATOM 769 O O . ARG A 1 97 ? -11.228 -10.536 22.266 1.00 87.56 97 ARG A O 1
ATOM 776 N N . VAL A 1 98 ? -13.274 -10.895 23.124 1.00 85.19 98 VAL A N 1
ATOM 777 C CA . VAL A 1 98 ? -13.830 -9.627 22.619 1.00 85.19 98 VAL A CA 1
ATOM 778 C C . VAL A 1 98 ? -13.025 -8.418 23.103 1.00 85.19 98 VAL A C 1
ATOM 780 O O . VAL A 1 98 ? -12.936 -7.429 22.392 1.00 85.19 98 VAL A O 1
ATOM 783 N N . ALA A 1 99 ? -12.357 -8.527 24.258 1.00 78.94 99 ALA A N 1
ATOM 784 C CA . ALA A 1 99 ? -11.464 -7.502 24.790 1.00 78.94 99 ALA A CA 1
ATOM 785 C C . ALA A 1 99 ? -10.347 -7.086 23.813 1.00 78.94 99 ALA A C 1
ATOM 787 O O . ALA A 1 99 ? -10.024 -5.905 23.754 1.00 78.94 99 ALA A O 1
ATOM 788 N N . GLU A 1 100 ? -9.833 -7.999 22.977 1.00 74.06 100 GLU A N 1
ATOM 789 C CA . GLU A 1 100 ? -8.848 -7.684 21.922 1.00 74.06 100 GLU A CA 1
ATOM 790 C C . GLU A 1 100 ? -9.404 -6.702 20.869 1.00 74.06 100 GLU A C 1
ATOM 792 O O . GLU A 1 100 ? -8.654 -6.047 20.146 1.00 74.06 100 GLU A O 1
ATOM 797 N N . PHE A 1 101 ? -10.732 -6.582 20.793 1.00 70.50 101 PHE A N 1
ATOM 798 C CA . PHE A 1 101 ? -11.460 -5.655 19.931 1.00 70.50 101 PHE A CA 1
ATOM 799 C C . PHE A 1 101 ? -11.972 -4.417 20.690 1.00 70.50 101 PHE A C 1
ATOM 801 O O . PHE A 1 101 ? -12.432 -3.473 20.049 1.00 70.50 101 PHE A O 1
ATOM 808 N N . MET A 1 102 ? -11.861 -4.402 22.024 1.00 65.12 102 MET A N 1
ATOM 809 C CA . MET A 1 102 ? -12.270 -3.293 22.898 1.00 65.12 102 MET A CA 1
ATOM 810 C C . MET A 1 102 ? -11.123 -2.351 23.253 1.00 65.12 102 MET A C 1
ATOM 812 O O . MET A 1 102 ? -11.364 -1.202 23.607 1.00 65.12 102 MET A O 1
ATOM 816 N N . THR A 1 103 ? -9.873 -2.807 23.156 1.00 45.66 103 THR A N 1
ATOM 817 C CA . THR A 1 103 ? -8.697 -1.993 23.477 1.00 45.66 103 THR A CA 1
ATOM 818 C C . THR A 1 103 ? -8.360 -1.024 22.342 1.00 45.66 103 THR A C 1
ATOM 820 O O . THR A 1 103 ? -7.399 -1.213 21.598 1.00 45.66 103 THR A O 1
ATOM 823 N N . GLY A 1 104 ? -9.163 0.027 22.213 1.00 41.41 104 GLY A N 1
ATOM 824 C CA . GLY A 1 104 ? -8.665 1.351 21.870 1.00 41.41 104 GLY A CA 1
ATOM 825 C C . GLY A 1 104 ? -8.733 2.170 23.151 1.00 41.41 104 GLY A C 1
ATOM 826 O O . GLY A 1 104 ? -9.819 2.364 23.686 1.00 41.41 104 GLY A O 1
ATOM 827 N N . SER A 1 105 ? -7.594 2.601 23.693 1.00 34.94 105 SER A N 1
ATOM 828 C CA . SER A 1 105 ? -7.593 3.599 24.764 1.00 34.94 105 SER A CA 1
ATOM 829 C C . SER A 1 105 ? -8.445 4.800 24.336 1.00 34.94 105 SER A C 1
ATOM 831 O O . SER A 1 105 ? -8.495 5.142 23.151 1.00 34.94 105 SER A O 1
ATOM 833 N N . ALA A 1 106 ? -9.125 5.416 25.305 1.00 34.97 106 ALA A N 1
ATOM 834 C CA . ALA A 1 106 ? -10.156 6.448 25.159 1.00 34.97 106 ALA A CA 1
ATOM 835 C C . ALA A 1 106 ? -9.682 7.797 24.551 1.00 34.97 106 ALA A C 1
ATOM 837 O O . ALA A 1 106 ? -10.189 8.856 24.899 1.00 34.97 106 ALA A O 1
ATOM 838 N N . GLY A 1 107 ? -8.723 7.773 23.622 1.00 41.16 107 GLY A N 1
ATOM 839 C CA . GLY A 1 107 ? -8.298 8.911 22.809 1.00 41.16 107 GLY A CA 1
ATOM 840 C C . GLY A 1 107 ? -8.077 8.608 21.320 1.00 41.16 107 GLY A C 1
ATOM 841 O O . GLY A 1 107 ? -7.750 9.538 20.589 1.00 41.16 107 GLY A O 1
ATOM 842 N N . ASP A 1 108 ? -8.237 7.363 20.837 1.00 49.38 108 ASP A N 1
ATOM 843 C CA . ASP A 1 108 ? -7.824 7.015 19.457 1.00 49.38 108 ASP A CA 1
ATOM 844 C C . ASP A 1 108 ? -8.626 5.881 18.780 1.00 49.38 108 ASP A C 1
ATOM 846 O O . ASP A 1 108 ? -8.136 5.225 17.859 1.00 49.38 108 ASP A O 1
ATOM 850 N N . SER A 1 109 ? -9.867 5.613 19.203 1.00 65.12 109 SER A N 1
ATOM 851 C CA . SER A 1 109 ? -10.713 4.645 18.487 1.00 65.12 109 SER A CA 1
ATOM 852 C C . SER A 1 109 ? -11.278 5.309 17.232 1.00 65.12 109 SER A C 1
ATOM 854 O O . SER A 1 109 ? -12.191 6.125 17.320 1.00 65.12 109 SER A O 1
ATOM 856 N N . TRP A 1 110 ? -10.655 5.057 16.081 1.00 72.94 110 TRP A N 1
ATOM 857 C CA . TRP A 1 110 ? -11.174 5.468 14.776 1.00 72.94 110 TRP A CA 1
ATOM 858 C C . TRP A 1 110 ? -12.319 4.542 14.382 1.00 72.94 110 TRP A C 1
ATOM 860 O O . TRP A 1 110 ? -12.123 3.323 14.366 1.00 72.94 110 TRP A O 1
ATOM 870 N N . THR A 1 111 ? -13.487 5.101 14.066 1.00 80.69 111 THR A N 1
ATOM 871 C CA . THR A 1 111 ? -14.627 4.290 13.615 1.00 80.69 111 THR A CA 1
ATOM 872 C C . THR A 1 111 ? -14.359 3.718 12.222 1.00 80.69 111 THR A C 1
ATOM 874 O O . THR A 1 111 ? -13.494 4.200 11.479 1.00 80.69 111 THR A O 1
ATOM 877 N N . ASN A 1 112 ? -15.104 2.678 11.840 1.00 78.00 112 ASN A N 1
ATOM 878 C CA . ASN A 1 112 ? -14.982 2.105 10.497 1.00 78.00 112 ASN A CA 1
ATOM 879 C C . ASN A 1 112 ? -15.307 3.140 9.405 1.00 78.00 112 ASN A C 1
ATOM 881 O O . ASN A 1 112 ? -14.601 3.185 8.398 1.00 78.00 112 ASN A O 1
ATOM 885 N N . ASP A 1 113 ? -16.301 4.003 9.632 1.00 82.62 113 ASP A N 1
ATOM 886 C CA . ASP A 1 113 ? -16.692 5.058 8.689 1.00 82.62 113 ASP A CA 1
ATOM 887 C C . ASP A 1 113 ? -15.615 6.140 8.568 1.00 82.62 113 ASP A C 1
ATOM 889 O O . ASP A 1 113 ? -15.250 6.529 7.459 1.00 82.62 113 ASP A O 1
ATOM 893 N N . GLU A 1 114 ? -15.030 6.576 9.692 1.00 89.44 114 GLU A N 1
ATOM 894 C CA . GLU A 1 114 ? -13.910 7.526 9.685 1.00 89.44 114 GLU A CA 1
ATOM 895 C C . GLU A 1 114 ? -12.713 6.972 8.898 1.00 89.44 114 GLU A C 1
ATOM 897 O O . GLU A 1 114 ? -12.075 7.695 8.123 1.00 89.44 114 GLU A O 1
ATOM 902 N N . LEU A 1 115 ? -12.389 5.686 9.092 1.00 92.69 115 LEU A N 1
ATOM 903 C CA . LEU A 1 115 ? -11.305 5.016 8.373 1.00 92.69 115 LEU A CA 1
ATOM 904 C C . LEU A 1 115 ? -11.618 4.881 6.885 1.00 92.69 115 LEU A C 1
ATOM 906 O O . LEU A 1 115 ? -10.753 5.201 6.069 1.00 92.69 115 LEU A O 1
ATOM 910 N N . ARG A 1 116 ? -12.831 4.449 6.528 1.00 95.75 116 ARG A N 1
ATOM 911 C CA . ARG A 1 116 ? -13.255 4.310 5.133 1.00 95.75 116 ARG A CA 1
ATOM 912 C C . ARG A 1 116 ? -13.181 5.641 4.398 1.00 95.75 116 ARG A C 1
ATOM 914 O O . ARG A 1 116 ? -12.454 5.725 3.411 1.00 95.75 116 ARG A O 1
ATOM 921 N N . SER A 1 117 ? -13.803 6.690 4.931 1.00 96.56 117 SER A N 1
ATOM 922 C CA . SER A 1 117 ? -13.773 8.032 4.335 1.00 96.56 117 SER A CA 1
ATOM 923 C C . SER A 1 117 ? -12.357 8.602 4.241 1.00 96.56 117 SER A C 1
ATOM 925 O O . SER A 1 117 ? -12.016 9.286 3.275 1.00 96.56 117 SER A O 1
ATOM 927 N N . SER A 1 118 ? -11.487 8.284 5.207 1.00 98.06 118 SER A N 1
ATOM 928 C CA . SER A 1 118 ? -10.070 8.656 5.134 1.00 98.06 118 SER A CA 1
ATOM 929 C C . SER A 1 118 ? -9.345 7.950 3.983 1.00 98.06 118 SER A C 1
ATOM 931 O O . SER A 1 118 ? -8.554 8.586 3.287 1.00 98.06 118 SER A O 1
ATOM 933 N N . VAL A 1 119 ? -9.599 6.653 3.768 1.00 98.44 119 VAL A N 1
ATOM 934 C CA . VAL A 1 119 ? -9.000 5.888 2.661 1.00 98.44 119 VAL A CA 1
ATOM 935 C C . VAL A 1 119 ? -9.562 6.341 1.312 1.00 98.44 119 VAL A C 1
ATOM 937 O O . VAL A 1 119 ? -8.783 6.539 0.384 1.00 98.44 119 VAL A O 1
ATOM 940 N N . GLU A 1 120 ? -10.867 6.583 1.200 1.00 98.44 120 GLU A N 1
ATOM 941 C CA . GLU A 1 120 ? -11.496 7.113 -0.020 1.00 98.44 120 GLU A CA 1
ATOM 942 C C . GLU A 1 120 ? -10.902 8.472 -0.410 1.00 98.44 120 GLU A C 1
ATOM 944 O O . GLU A 1 120 ? -10.422 8.636 -1.533 1.00 98.44 120 GLU A O 1
ATOM 949 N N . ALA A 1 121 ? -10.821 9.413 0.537 1.00 98.44 121 ALA A N 1
ATOM 950 C CA . ALA A 1 121 ? -10.189 10.713 0.317 1.00 98.44 121 ALA A CA 1
ATOM 951 C C . ALA A 1 121 ? -8.710 10.580 -0.083 1.00 98.44 121 ALA A C 1
ATOM 953 O O . ALA A 1 121 ? -8.229 11.307 -0.955 1.00 98.44 121 ALA A O 1
ATOM 954 N N . TYR A 1 122 ? -7.978 9.642 0.529 1.00 98.62 122 TYR A N 1
ATOM 955 C CA . TYR A 1 122 ? -6.588 9.372 0.171 1.00 98.62 122 TYR A CA 1
ATOM 956 C C . TYR A 1 122 ? -6.460 8.878 -1.274 1.00 98.62 122 TYR A C 1
ATOM 958 O O . TYR A 1 122 ? -5.639 9.394 -2.033 1.00 98.62 122 TYR A O 1
ATOM 966 N N . LEU A 1 123 ? -7.262 7.885 -1.666 1.00 96.81 123 LEU A N 1
ATOM 967 C CA . LEU A 1 123 ? -7.228 7.308 -3.010 1.00 96.81 123 LEU A CA 1
ATOM 968 C C . LEU A 1 123 ? -7.694 8.312 -4.071 1.00 96.81 123 LEU A C 1
ATOM 970 O O . LEU A 1 123 ? -7.125 8.349 -5.161 1.00 96.81 123 LEU A O 1
ATOM 974 N N . GLU A 1 124 ? -8.657 9.178 -3.747 1.00 97.62 124 GLU A N 1
ATOM 975 C CA . GLU A 1 124 ? -9.069 10.277 -4.620 1.00 97.62 124 GLU A CA 1
ATOM 976 C C . GLU A 1 124 ? -7.916 11.257 -4.862 1.00 97.62 124 GLU A C 1
ATOM 978 O O . GLU A 1 124 ? -7.586 11.550 -6.013 1.00 97.62 124 GLU A O 1
ATOM 983 N N . MET A 1 125 ? -7.257 11.719 -3.793 1.00 97.94 125 MET A N 1
ATOM 984 C CA . MET A 1 125 ? -6.075 12.576 -3.904 1.00 97.94 125 MET A CA 1
ATOM 985 C C . MET A 1 125 ? -4.958 11.889 -4.698 1.00 97.94 125 MET A C 1
ATOM 987 O O . MET A 1 125 ? -4.295 12.536 -5.503 1.00 97.94 125 MET A O 1
ATOM 991 N N . GLN A 1 126 ? -4.752 10.583 -4.506 1.00 94.94 126 GLN A N 1
ATOM 992 C CA . GLN A 1 126 ? -3.740 9.821 -5.241 1.00 94.94 126 GLN A CA 1
ATOM 993 C C . GLN A 1 126 ? -4.061 9.739 -6.736 1.00 94.94 126 GLN A C 1
ATOM 995 O O . GLN A 1 126 ? -3.165 9.900 -7.562 1.00 94.94 126 GLN A O 1
ATOM 1000 N N . ARG A 1 127 ? -5.330 9.531 -7.097 1.00 93.19 127 ARG A N 1
ATOM 1001 C CA . ARG A 1 127 ? -5.780 9.583 -8.492 1.00 93.19 127 ARG A CA 1
ATOM 1002 C C . ARG A 1 127 ? -5.535 10.966 -9.095 1.00 93.19 127 ARG A C 1
ATOM 1004 O O . ARG A 1 127 ? -5.001 11.047 -10.194 1.00 93.19 127 ARG A O 1
ATOM 1011 N N . LYS A 1 128 ? -5.867 12.038 -8.366 1.00 95.62 128 LYS A N 1
ATOM 1012 C CA . LYS A 1 128 ? -5.616 13.415 -8.816 1.00 95.62 128 LYS A CA 1
ATOM 1013 C C . LYS A 1 128 ? -4.127 13.701 -9.014 1.00 95.62 128 LYS A C 1
ATOM 1015 O O . LYS A 1 128 ? -3.762 14.242 -10.049 1.00 95.62 128 LYS A O 1
ATOM 1020 N N . GLU A 1 129 ? -3.272 13.280 -8.077 1.00 93.06 129 GLU A N 1
ATOM 1021 C CA . GLU A 1 129 ? -1.811 13.417 -8.194 1.00 93.06 129 GLU A CA 1
ATOM 1022 C C . GLU A 1 129 ? -1.280 12.712 -9.449 1.00 93.06 129 GLU A C 1
ATOM 1024 O O . GLU A 1 129 ? -0.501 13.303 -10.189 1.00 93.06 129 GLU A O 1
ATOM 1029 N N . ARG A 1 130 ? -1.750 11.491 -9.732 1.00 88.00 130 ARG A N 1
ATOM 1030 C CA . ARG A 1 130 ? -1.359 10.732 -10.933 1.00 88.00 130 ARG A CA 1
ATOM 1031 C C . ARG A 1 130 ? -1.839 11.381 -12.230 1.00 88.00 130 ARG A C 1
ATOM 1033 O O . ARG A 1 130 ? -1.099 11.424 -13.196 1.00 88.00 130 ARG A O 1
ATOM 1040 N N . ASN A 1 131 ? -3.051 11.926 -12.243 1.00 88.81 131 ASN A N 1
ATOM 1041 C CA . ASN A 1 131 ? -3.613 12.586 -13.422 1.00 88.81 131 ASN A CA 1
ATOM 1042 C C . ASN A 1 131 ? -3.088 14.020 -13.632 1.00 88.81 131 ASN A C 1
ATOM 1044 O O . ASN A 1 131 ? -3.581 14.720 -14.514 1.00 88.81 131 ASN A O 1
ATOM 1048 N N . ASN A 1 132 ? -2.138 14.488 -12.812 1.00 89.31 132 ASN A N 1
ATOM 1049 C CA . ASN A 1 132 ? -1.699 15.887 -12.767 1.00 89.31 132 ASN A CA 1
ATOM 1050 C C . ASN A 1 132 ? -2.860 16.883 -12.552 1.00 89.31 132 ASN A C 1
ATOM 1052 O O . ASN A 1 132 ? -2.800 18.039 -12.972 1.00 89.31 132 ASN A O 1
ATOM 1056 N N . GLU A 1 133 ? -3.924 16.451 -11.873 1.00 95.19 133 GLU A N 1
ATOM 1057 C CA . GLU A 1 133 ? -5.044 17.310 -11.502 1.00 95.19 133 GLU A CA 1
ATOM 1058 C C . GLU A 1 133 ? -4.703 18.090 -10.223 1.00 95.19 133 GLU A C 1
ATOM 1060 O O . GLU A 1 133 ? -4.259 17.496 -9.236 1.00 95.19 133 GLU A O 1
ATOM 1065 N N . PRO A 1 134 ? -4.953 19.410 -10.169 1.00 96.12 134 PRO A N 1
ATOM 1066 C CA . PRO A 1 134 ? -4.687 20.192 -8.971 1.00 96.12 134 PRO A CA 1
ATOM 1067 C C . PRO A 1 134 ? -5.639 19.807 -7.829 1.00 96.12 134 PRO A C 1
ATOM 1069 O O . PRO A 1 134 ? -6.847 19.645 -8.015 1.00 96.12 134 PRO A O 1
ATOM 1072 N N . PHE A 1 135 ? -5.100 19.711 -6.613 1.00 97.50 135 PHE A N 1
ATOM 1073 C CA . PHE A 1 135 ? -5.877 19.512 -5.391 1.00 97.50 135 PHE A CA 1
ATOM 1074 C C . PHE A 1 135 ? -5.155 20.075 -4.167 1.00 97.50 135 PHE A C 1
ATOM 1076 O O . PHE A 1 135 ? -3.929 20.175 -4.130 1.00 97.50 135 PHE A O 1
ATOM 1083 N N . THR A 1 136 ? -5.917 20.411 -3.123 1.00 97.50 136 THR A N 1
ATOM 1084 C CA . THR A 1 136 ? -5.359 20.887 -1.851 1.00 97.50 136 THR A CA 1
ATOM 1085 C C . THR A 1 136 ? -5.650 19.890 -0.737 1.00 97.50 136 THR A C 1
ATOM 1087 O O . THR A 1 136 ? -6.777 19.804 -0.258 1.00 97.50 136 THR A O 1
ATOM 1090 N N . LYS A 1 137 ? -4.618 19.196 -0.238 1.00 97.88 137 LYS A N 1
ATOM 1091 C CA . LYS A 1 137 ? -4.737 18.212 0.861 1.00 97.88 137 LYS A CA 1
ATOM 1092 C C . LYS A 1 137 ? -5.528 18.742 2.069 1.00 97.88 137 LYS A C 1
ATOM 1094 O O . LYS A 1 137 ? -6.418 18.077 2.588 1.00 97.88 137 LYS A O 1
ATOM 1099 N N . LYS A 1 138 ? -5.270 19.996 2.465 1.00 97.19 138 LYS A N 1
ATOM 1100 C CA . LYS A 1 138 ? -5.945 20.660 3.596 1.00 97.19 138 LYS A CA 1
ATOM 1101 C C . LYS A 1 138 ? -7.467 20.784 3.413 1.00 97.19 138 LYS A C 1
ATOM 1103 O O . LYS A 1 138 ? -8.171 20.839 4.415 1.00 97.19 138 LYS A O 1
ATOM 1108 N N . GLN A 1 139 ? -7.983 20.834 2.180 1.00 98.00 139 GLN A N 1
ATOM 1109 C CA . GLN A 1 139 ? -9.431 20.862 1.925 1.00 98.00 139 GLN A CA 1
ATOM 1110 C C . GLN A 1 139 ? -10.081 19.516 2.269 1.00 98.00 139 GLN A C 1
ATOM 1112 O O . GLN A 1 139 ? -11.093 19.509 2.962 1.00 98.00 139 GLN A O 1
ATOM 1117 N N . TYR A 1 140 ? -9.454 18.395 1.895 1.00 98.38 140 TYR A N 1
ATOM 1118 C CA . TYR A 1 140 ? -9.917 17.056 2.277 1.00 98.38 140 TYR A CA 1
ATOM 1119 C C . TYR A 1 140 ? -9.944 16.883 3.795 1.00 98.38 140 TYR A C 1
ATOM 1121 O O . TYR A 1 140 ? -10.928 16.403 4.348 1.00 98.38 140 TYR A O 1
ATOM 1129 N N . TYR A 1 141 ? -8.902 17.346 4.491 1.00 97.31 141 TYR A N 1
ATOM 1130 C CA . TYR A 1 141 ? -8.842 17.228 5.951 1.00 97.31 141 TYR A CA 1
ATOM 1131 C C . TYR A 1 141 ? -9.918 18.072 6.631 1.00 97.31 141 TYR A C 1
ATOM 1133 O O . TYR A 1 141 ? -10.530 17.618 7.587 1.00 97.31 141 TYR A O 1
ATOM 1141 N N . LYS A 1 142 ? -10.174 19.289 6.128 1.00 97.19 142 LYS A N 1
ATOM 1142 C CA . LYS A 1 142 ? -11.254 20.148 6.631 1.00 97.19 142 LYS A CA 1
ATOM 1143 C C . LYS A 1 142 ? -12.628 19.513 6.430 1.00 97.19 142 LYS A C 1
ATOM 1145 O O . LYS A 1 142 ? -13.438 19.592 7.345 1.00 97.19 142 LYS A O 1
ATOM 1150 N N . LYS A 1 143 ? -12.867 18.889 5.273 1.00 97.69 143 LYS A N 1
ATOM 1151 C CA . LYS A 1 143 ? -14.113 18.168 4.994 1.00 97.69 143 LYS A CA 1
ATOM 1152 C C . LYS A 1 143 ? -14.309 17.018 5.987 1.00 97.69 143 LYS A C 1
ATOM 1154 O O . LYS A 1 143 ? -15.293 17.002 6.707 1.00 97.69 143 LYS A O 1
ATOM 1159 N N . LEU A 1 144 ? -13.308 16.150 6.139 1.00 93.94 144 LEU A N 1
ATOM 1160 C CA . LEU A 1 144 ? -13.358 15.051 7.110 1.00 93.94 144 LEU A CA 1
ATOM 1161 C C . LEU A 1 144 ? -13.523 15.549 8.561 1.00 93.94 144 LEU A C 1
ATOM 1163 O O . LEU A 1 144 ? -14.231 14.939 9.356 1.00 93.94 144 LEU A O 1
ATOM 1167 N N . THR A 1 145 ? -12.912 16.684 8.917 1.00 90.75 145 THR A N 1
ATOM 1168 C CA . THR A 1 145 ? -13.136 17.353 10.209 1.00 90.75 145 THR A CA 1
ATOM 1169 C C . THR A 1 145 ? -14.589 17.779 10.400 1.00 90.75 145 THR A C 1
ATOM 1171 O O . THR A 1 145 ? -15.107 17.630 11.502 1.00 90.75 145 THR A O 1
ATOM 1174 N N . GLN A 1 146 ? -15.243 18.306 9.364 1.00 92.44 146 GLN A N 1
ATOM 1175 C CA . GLN A 1 146 ? -16.658 18.682 9.430 1.00 92.44 146 GLN A CA 1
ATOM 1176 C C . GLN A 1 146 ? -17.557 17.453 9.593 1.00 92.44 146 GLN A C 1
ATOM 1178 O O . GLN A 1 146 ? -18.491 17.501 10.387 1.00 92.44 146 GLN A O 1
ATOM 1183 N N . ASP A 1 147 ? -17.230 16.358 8.907 1.00 86.56 147 ASP A N 1
ATOM 1184 C CA . ASP A 1 147 ? -18.039 15.136 8.911 1.00 86.56 147 ASP A CA 1
ATOM 1185 C C . ASP A 1 147 ? -17.924 14.351 10.234 1.00 86.56 147 ASP A C 1
ATOM 1187 O O . ASP A 1 147 ? -18.900 13.758 10.690 1.00 86.56 147 ASP A O 1
ATOM 1191 N N . TYR A 1 148 ? -16.747 14.361 10.877 1.00 84.38 148 TYR A N 1
ATOM 1192 C CA . TYR A 1 148 ? -16.439 13.463 12.005 1.00 84.38 148 TYR A CA 1
ATOM 1193 C C . TYR A 1 148 ? -15.928 14.154 13.282 1.00 84.38 148 TYR A C 1
ATOM 1195 O O . TYR A 1 148 ? -15.669 13.500 14.288 1.00 84.38 148 TYR A O 1
ATOM 1203 N N . GLY A 1 149 ? -15.741 15.476 13.279 1.00 81.62 149 GLY A N 1
ATOM 1204 C CA . GLY A 1 149 ? -15.400 16.251 14.482 1.00 81.62 149 GLY A CA 1
ATOM 1205 C C . GLY A 1 149 ? -13.947 16.150 14.974 1.00 81.62 149 GLY A C 1
ATOM 1206 O O . GLY A 1 149 ? -13.594 16.789 15.967 1.00 81.62 149 GLY A O 1
ATOM 1207 N N . ARG A 1 150 ? -13.060 15.403 14.299 1.00 84.94 150 ARG A N 1
ATOM 1208 C CA . ARG A 1 150 ? -11.617 15.371 14.626 1.00 84.94 150 ARG A CA 1
ATOM 1209 C C . ARG A 1 150 ? -10.864 16.566 14.056 1.00 84.94 150 ARG A C 1
ATOM 1211 O O . ARG A 1 150 ? -11.238 17.135 13.038 1.00 84.94 150 ARG A O 1
ATOM 1218 N N . THR A 1 151 ? -9.722 16.905 14.656 1.00 85.50 151 THR A N 1
ATOM 1219 C CA . THR A 1 151 ? -8.876 18.004 14.163 1.00 85.50 151 THR A CA 1
ATOM 1220 C C . THR A 1 151 ? -8.268 17.710 12.785 1.00 85.50 151 THR A C 1
ATOM 1222 O O . THR A 1 151 ? -7.962 16.567 12.449 1.00 85.50 151 THR A O 1
ATOM 1225 N N . VAL A 1 152 ? -7.980 18.766 12.018 1.00 91.56 152 VAL A N 1
ATOM 1226 C CA . VAL A 1 152 ? -7.269 18.672 10.727 1.00 91.56 152 VAL A CA 1
ATOM 1227 C C . VAL A 1 152 ? -5.942 17.916 10.861 1.00 91.56 152 VAL A C 1
ATOM 1229 O O . VAL A 1 152 ? -5.602 17.106 10.002 1.00 91.56 152 VAL A O 1
ATOM 1232 N N . LYS A 1 153 ? -5.210 18.143 11.960 1.00 83.31 153 LYS A N 1
ATOM 1233 C CA . LYS A 1 153 ? -3.930 17.475 12.236 1.00 83.31 153 LYS A CA 1
ATOM 1234 C C . LYS A 1 153 ? -4.102 15.967 12.451 1.00 83.31 153 LYS A C 1
ATOM 1236 O O . LYS A 1 153 ? -3.239 15.199 12.038 1.00 83.31 153 LYS A O 1
ATOM 1241 N N . ALA A 1 154 ? -5.209 15.538 13.060 1.00 84.38 154 ALA A N 1
ATOM 1242 C CA . ALA A 1 154 ? -5.511 14.118 13.225 1.00 84.38 154 ALA A CA 1
ATOM 1243 C C . ALA A 1 154 ? -5.734 13.432 11.868 1.00 84.38 154 ALA A C 1
ATOM 1245 O O . ALA A 1 154 ? -5.177 12.361 11.631 1.00 84.38 154 ALA A O 1
ATOM 1246 N N . PHE A 1 155 ? -6.472 14.068 10.950 1.00 94.44 155 PHE A N 1
ATOM 1247 C CA . PHE A 1 155 ? -6.653 13.540 9.595 1.00 94.44 155 PHE A CA 1
ATOM 1248 C C . PHE A 1 155 ? -5.367 13.565 8.776 1.00 94.44 155 PHE A C 1
ATOM 1250 O O . PHE A 1 155 ? -5.067 12.587 8.102 1.00 94.44 155 PHE A O 1
ATOM 1257 N N . GLU A 1 156 ? -4.551 14.612 8.879 1.00 95.94 156 GLU A N 1
ATOM 1258 C CA . GLU A 1 156 ? -3.234 14.623 8.237 1.00 95.94 156 GLU A CA 1
ATOM 1259 C C . GLU A 1 156 ? -2.365 13.442 8.701 1.00 95.94 156 GLU A C 1
ATOM 1261 O O . GLU A 1 156 ? -1.774 12.737 7.881 1.00 95.94 156 GLU A O 1
ATOM 1266 N N . TYR A 1 157 ? -2.338 13.171 10.008 1.00 92.75 157 TYR A N 1
ATOM 1267 C CA . TYR A 1 157 ? -1.600 12.038 10.560 1.00 92.75 157 TYR A CA 1
ATOM 1268 C C . TYR A 1 157 ? -2.176 10.688 10.113 1.00 92.75 157 TYR A C 1
ATOM 1270 O O . TYR A 1 157 ? -1.431 9.779 9.741 1.00 92.75 157 TYR A O 1
ATOM 1278 N N . ARG A 1 158 ? -3.508 10.568 10.049 1.00 96.00 158 ARG A N 1
ATOM 1279 C CA . ARG A 1 158 ? -4.186 9.385 9.500 1.00 96.00 158 ARG A CA 1
ATOM 1280 C C . ARG A 1 158 ? -3.775 9.127 8.050 1.00 96.00 158 ARG A C 1
ATOM 1282 O O . ARG A 1 158 ? -3.522 7.979 7.694 1.00 96.00 158 ARG A O 1
ATOM 1289 N N . MET A 1 159 ? -3.614 10.170 7.239 1.00 98.12 159 MET A N 1
ATOM 1290 C CA . MET A 1 159 ? -3.137 10.050 5.856 1.00 98.12 159 MET A CA 1
ATOM 1291 C C . MET A 1 159 ? -1.686 9.554 5.801 1.00 98.12 159 MET A C 1
ATOM 1293 O O . MET A 1 159 ? -1.353 8.709 4.975 1.00 98.12 159 MET A O 1
ATOM 1297 N N . GLN A 1 160 ? -0.827 9.986 6.728 1.00 97.44 160 GLN A N 1
ATOM 1298 C CA . GLN A 1 160 ? 0.533 9.446 6.864 1.00 97.44 160 GLN A CA 1
ATOM 1299 C C . GLN A 1 160 ? 0.542 7.973 7.318 1.00 97.44 160 GLN A C 1
ATOM 1301 O O . GLN A 1 160 ? 1.401 7.201 6.882 1.00 97.44 160 GLN A O 1
ATOM 1306 N N . ASN A 1 161 ? -0.414 7.545 8.152 1.00 97.44 161 ASN A N 1
ATOM 1307 C CA . ASN A 1 161 ? -0.586 6.127 8.483 1.00 97.44 161 ASN A CA 1
ATOM 1308 C C . ASN A 1 161 ? -1.056 5.304 7.273 1.00 97.44 161 ASN A C 1
ATOM 1310 O O . ASN A 1 161 ? -0.597 4.177 7.101 1.00 97.44 161 ASN A O 1
ATOM 1314 N N . ILE A 1 162 ? -1.925 5.855 6.417 1.00 98.38 162 ILE A N 1
ATOM 1315 C CA . ILE A 1 162 ? -2.317 5.205 5.156 1.00 98.38 162 ILE A CA 1
ATOM 1316 C C . ILE A 1 162 ? -1.095 5.060 4.243 1.00 98.38 162 ILE A C 1
ATOM 1318 O O . ILE A 1 162 ? -0.831 3.959 3.764 1.00 98.38 162 ILE A O 1
ATOM 1322 N N . SER A 1 163 ? -0.276 6.111 4.093 1.00 97.94 163 SER A N 1
ATOM 1323 C CA . SER A 1 163 ? 1.007 6.022 3.376 1.00 97.94 163 SER A CA 1
ATOM 1324 C C . SER A 1 163 ? 1.900 4.902 3.915 1.00 97.94 163 SER A C 1
ATOM 1326 O O . SER A 1 163 ? 2.564 4.205 3.152 1.00 97.94 163 SER A O 1
ATOM 1328 N N . TYR A 1 164 ? 1.914 4.704 5.234 1.00 96.94 164 TYR A N 1
ATOM 1329 C CA . TYR A 1 164 ? 2.669 3.620 5.843 1.00 96.94 164 TYR A CA 1
ATOM 1330 C C . TYR A 1 164 ? 2.131 2.234 5.494 1.00 96.94 164 TYR A C 1
ATOM 1332 O O . TYR A 1 164 ? 2.916 1.364 5.118 1.00 96.94 164 TYR A O 1
ATOM 1340 N N . VAL A 1 165 ? 0.816 2.039 5.538 1.00 97.38 165 VAL A N 1
ATOM 1341 C CA . VAL A 1 165 ? 0.193 0.782 5.107 1.00 97.38 165 VAL A CA 1
ATOM 1342 C C . VAL A 1 165 ? 0.498 0.495 3.635 1.00 97.38 165 VAL A C 1
ATOM 1344 O O . VAL A 1 165 ? 0.948 -0.603 3.319 1.00 97.38 165 VAL A O 1
ATOM 1347 N N . LEU A 1 166 ? 0.378 1.494 2.755 1.00 96.00 166 LEU A N 1
ATOM 1348 C CA . LEU A 1 166 ? 0.738 1.355 1.339 1.00 96.00 166 LEU A CA 1
ATOM 1349 C C . LEU A 1 166 ? 2.208 0.957 1.149 1.00 96.00 166 LEU A C 1
ATOM 1351 O O . LEU A 1 166 ? 2.497 0.082 0.335 1.00 96.00 166 LEU A O 1
ATOM 1355 N N . SER A 1 167 ? 3.124 1.514 1.949 1.00 94.94 167 SER A N 1
ATOM 1356 C CA . SER A 1 167 ? 4.544 1.147 1.870 1.00 94.94 167 SER A CA 1
ATOM 1357 C C . SER A 1 167 ? 4.804 -0.321 2.235 1.00 94.94 167 SER A C 1
ATOM 1359 O O . SER A 1 167 ? 5.624 -0.974 1.594 1.00 94.94 167 SER A O 1
ATOM 1361 N N . LEU A 1 168 ? 4.067 -0.882 3.206 1.00 95.25 168 LEU A N 1
ATOM 1362 C CA . LEU A 1 168 ? 4.140 -2.315 3.530 1.00 95.25 168 LEU A CA 1
ATOM 1363 C C . LEU A 1 168 ? 3.602 -3.179 2.382 1.00 95.25 168 LEU A C 1
ATOM 1365 O O . LEU A 1 168 ? 4.097 -4.276 2.144 1.00 95.25 168 LEU A O 1
ATOM 1369 N N . MET A 1 169 ? 2.622 -2.666 1.636 1.00 94.12 169 MET A N 1
ATOM 1370 C CA . MET A 1 169 ? 2.049 -3.332 0.465 1.00 94.12 169 MET A CA 1
ATOM 1371 C C . MET A 1 169 ? 2.928 -3.214 -0.795 1.00 94.12 169 MET A C 1
ATOM 1373 O O . MET A 1 169 ? 2.553 -3.760 -1.834 1.00 94.12 169 MET A O 1
ATOM 1377 N N . GLY A 1 170 ? 4.065 -2.507 -0.737 1.00 92.06 170 GLY A N 1
ATOM 1378 C CA . GLY A 1 170 ? 4.917 -2.225 -1.901 1.00 92.06 170 GLY A CA 1
ATOM 1379 C C . GLY A 1 170 ? 4.297 -1.233 -2.896 1.00 92.06 170 GLY A C 1
ATOM 1380 O O . GLY A 1 170 ? 4.594 -1.271 -4.099 1.00 92.06 170 GLY A O 1
ATOM 1381 N N . ARG A 1 171 ? 3.364 -0.404 -2.409 1.00 91.12 171 ARG A N 1
ATOM 1382 C CA . ARG A 1 171 ? 2.612 0.592 -3.178 1.00 91.12 171 ARG A CA 1
ATOM 1383 C C . ARG A 1 171 ? 3.130 1.997 -2.924 1.00 91.12 171 ARG A C 1
ATOM 1385 O O . ARG A 1 171 ? 3.673 2.301 -1.862 1.00 91.12 171 ARG A O 1
ATOM 1392 N N . ASP A 1 172 ? 2.882 2.862 -3.898 1.00 89.19 172 ASP A N 1
ATOM 1393 C CA . ASP A 1 172 ? 3.280 4.260 -3.805 1.00 89.19 172 ASP A CA 1
ATOM 1394 C C . ASP A 1 172 ? 2.319 5.014 -2.887 1.00 89.19 172 ASP A C 1
ATOM 1396 O O . ASP A 1 172 ? 1.135 4.684 -2.774 1.00 89.19 172 ASP A O 1
ATOM 1400 N N . TRP A 1 173 ? 2.832 6.057 -2.242 1.00 93.50 173 TRP A N 1
ATOM 1401 C CA . TRP A 1 173 ? 2.070 6.955 -1.377 1.00 93.50 173 TRP A CA 1
ATOM 1402 C C . TRP A 1 173 ? 2.065 8.378 -1.939 1.00 93.50 173 TRP A C 1
ATOM 1404 O O . TRP A 1 173 ? 2.880 8.716 -2.789 1.00 93.50 173 TRP A O 1
ATOM 1414 N N . LEU A 1 174 ? 1.171 9.237 -1.457 1.00 94.50 174 LEU A N 1
ATOM 1415 C CA . LEU A 1 174 ? 1.047 10.638 -1.877 1.00 94.50 174 LEU A CA 1
ATOM 1416 C C . LEU A 1 174 ? 2.280 11.493 -1.547 1.00 94.50 174 LEU A C 1
ATOM 1418 O O . LEU A 1 174 ? 2.905 11.354 -0.491 1.00 94.50 174 LEU A O 1
ATOM 1422 N N . THR A 1 175 ? 2.643 12.426 -2.429 1.00 91.44 175 THR A N 1
ATOM 1423 C CA . THR A 1 175 ? 3.791 13.325 -2.207 1.00 91.44 175 THR A CA 1
ATOM 1424 C C . THR A 1 175 ? 3.541 14.252 -1.021 1.00 91.44 175 THR A C 1
ATOM 1426 O O . THR A 1 175 ? 2.457 14.809 -0.861 1.00 91.44 175 THR A O 1
ATOM 1429 N N . GLY A 1 176 ? 4.540 14.404 -0.147 1.00 92.19 176 GLY A N 1
ATOM 1430 C CA . GLY A 1 176 ? 4.421 15.177 1.096 1.00 92.19 176 GLY A CA 1
ATOM 1431 C C . GLY A 1 176 ? 3.733 14.444 2.257 1.00 92.19 176 GLY A C 1
ATOM 1432 O O . GLY A 1 176 ? 3.695 14.980 3.357 1.00 92.19 176 GLY A O 1
ATOM 1433 N N . LEU A 1 177 ? 3.238 13.215 2.061 1.00 95.06 177 LEU A N 1
ATOM 1434 C CA . LEU A 1 177 ? 2.654 12.385 3.123 1.00 95.06 177 LEU A CA 1
ATOM 1435 C C . LEU A 1 177 ? 3.564 11.208 3.455 1.00 95.06 177 LEU A C 1
ATOM 1437 O O . LEU A 1 177 ? 3.292 10.066 3.086 1.00 95.06 177 LEU A O 1
ATOM 1441 N N . ARG A 1 178 ? 4.674 11.499 4.140 1.00 93.44 178 ARG A N 1
ATOM 1442 C CA . ARG A 1 178 ? 5.660 10.484 4.526 1.00 93.44 178 ARG A CA 1
ATOM 1443 C C . ARG A 1 178 ? 5.010 9.401 5.410 1.00 93.44 178 ARG A C 1
ATOM 1445 O O . ARG A 1 178 ? 4.303 9.759 6.348 1.00 93.44 178 ARG A O 1
ATOM 1452 N N . PRO A 1 179 ? 5.279 8.106 5.158 1.00 96.00 179 PRO A N 1
ATOM 1453 C CA . PRO A 1 179 ? 4.845 6.996 6.004 1.00 96.00 179 PRO A CA 1
ATOM 1454 C C . PRO A 1 179 ? 5.093 7.210 7.508 1.00 96.00 179 PRO A C 1
ATOM 1456 O O . PRO A 1 179 ? 6.246 7.275 7.941 1.00 96.00 179 PRO A O 1
ATOM 1459 N N . ALA A 1 180 ? 4.022 7.261 8.306 1.00 91.94 180 ALA A N 1
ATOM 1460 C CA . ALA A 1 180 ? 4.079 7.314 9.769 1.00 91.94 180 ALA A CA 1
ATOM 1461 C C . ALA A 1 180 ? 3.702 5.957 10.384 1.00 91.94 180 ALA A C 1
ATOM 1463 O O . ALA A 1 180 ? 2.596 5.453 10.180 1.00 91.94 180 ALA A O 1
ATOM 1464 N N . ARG A 1 181 ? 4.625 5.376 11.162 1.00 88.94 181 ARG A N 1
ATOM 1465 C CA . ARG A 1 181 ? 4.511 4.006 11.698 1.00 88.94 181 ARG A CA 1
ATOM 1466 C C . ARG A 1 181 ? 3.571 3.869 12.891 1.00 88.94 181 ARG A C 1
ATOM 1468 O O . ARG A 1 181 ? 3.211 2.747 13.235 1.00 88.94 181 ARG A O 1
ATOM 1475 N N . ASN A 1 182 ? 3.208 4.972 13.542 1.0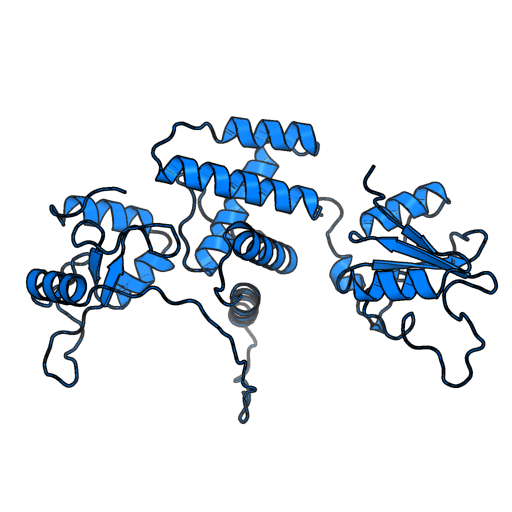0 82.50 182 ASN A N 1
ATOM 1476 C CA . ASN A 1 182 ? 2.365 4.961 14.734 1.00 82.50 182 ASN A CA 1
ATOM 1477 C C . ASN A 1 182 ? 0.910 4.676 14.338 1.00 82.50 182 ASN A C 1
ATOM 1479 O O . ASN A 1 182 ? 0.082 5.575 14.222 1.00 82.50 182 ASN A O 1
ATOM 1483 N N . VAL A 1 183 ? 0.626 3.406 14.077 1.00 84.38 183 VAL A N 1
ATOM 1484 C CA . VAL A 1 183 ? -0.701 2.870 13.799 1.00 84.38 183 VAL A CA 1
ATOM 1485 C C . VAL A 1 183 ? -0.776 1.461 14.374 1.00 84.38 183 VAL A C 1
ATOM 1487 O O . VAL A 1 183 ? 0.124 0.643 14.180 1.00 84.38 183 VAL A O 1
ATOM 1490 N N . GLY A 1 184 ? -1.850 1.175 15.108 1.00 80.25 184 GLY A N 1
ATOM 1491 C CA . GLY A 1 184 ? -2.072 -0.150 15.677 1.00 80.25 184 GLY A CA 1
ATOM 1492 C C . GLY A 1 184 ? -2.310 -1.206 14.594 1.00 80.25 184 GLY A C 1
ATOM 1493 O O . GLY A 1 184 ? -2.928 -0.930 13.565 1.00 80.25 184 GLY A O 1
ATOM 1494 N N . LYS A 1 185 ? -1.881 -2.446 14.857 1.00 82.06 185 LYS A N 1
ATOM 1495 C CA . LYS A 1 185 ? -2.002 -3.598 13.942 1.00 82.06 185 LYS A CA 1
ATOM 1496 C C . LYS A 1 185 ? -3.414 -3.792 13.388 1.00 82.06 185 LYS A C 1
ATOM 1498 O O . LYS A 1 185 ? -3.570 -4.016 12.192 1.00 82.06 185 LYS A O 1
ATOM 1503 N N . ARG A 1 186 ? -4.442 -3.672 14.240 1.00 82.75 186 ARG A N 1
ATOM 1504 C CA . ARG A 1 186 ? -5.853 -3.780 13.830 1.00 82.75 186 ARG A CA 1
ATOM 1505 C C . ARG A 1 186 ? -6.211 -2.720 12.789 1.00 82.75 186 ARG A C 1
ATOM 1507 O O . ARG A 1 186 ? -6.698 -3.070 11.723 1.00 82.75 186 ARG A O 1
ATOM 1514 N N . VAL A 1 187 ? -5.937 -1.449 13.085 1.00 86.56 187 VAL A N 1
ATOM 1515 C CA . VAL A 1 187 ? -6.246 -0.325 12.187 1.00 86.56 187 VAL A CA 1
ATOM 1516 C C . VAL A 1 187 ? -5.462 -0.443 10.881 1.00 86.56 187 VAL A C 1
ATOM 1518 O O . VAL A 1 187 ? -6.026 -0.240 9.814 1.00 86.56 187 VAL A O 1
ATOM 1521 N N . ALA A 1 188 ? -4.192 -0.850 10.937 1.00 90.69 188 ALA A N 1
ATOM 1522 C CA . ALA A 1 188 ? -3.386 -1.079 9.741 1.00 90.69 188 ALA A CA 1
ATOM 1523 C C . ALA A 1 188 ? -3.978 -2.180 8.835 1.00 90.69 188 ALA A C 1
ATOM 1525 O O . ALA A 1 188 ? -4.041 -1.999 7.622 1.00 90.69 188 ALA A O 1
ATOM 1526 N N . CYS A 1 189 ? -4.468 -3.283 9.415 1.00 86.44 189 CYS A N 1
ATOM 1527 C CA . CYS A 1 189 ? -5.155 -4.341 8.662 1.00 86.44 189 CYS A CA 1
ATOM 1528 C C . CYS A 1 189 ? -6.490 -3.861 8.065 1.00 86.44 189 CYS A C 1
ATOM 1530 O O . CYS A 1 189 ? -6.843 -4.269 6.963 1.00 86.44 189 CYS A O 1
ATOM 1532 N N . LEU A 1 190 ? -7.233 -2.999 8.772 1.00 90.44 190 LEU A N 1
ATOM 1533 C CA . LEU A 1 190 ? -8.471 -2.410 8.248 1.00 90.44 190 LEU A CA 1
ATOM 1534 C C . LEU A 1 190 ? -8.192 -1.468 7.071 1.00 90.44 190 LEU A C 1
ATOM 1536 O O . LEU A 1 190 ? -8.877 -1.548 6.058 1.00 90.44 190 LEU A O 1
ATOM 1540 N N . ILE A 1 191 ? -7.154 -0.631 7.166 1.00 96.44 191 ILE A N 1
ATOM 1541 C CA . ILE A 1 191 ? -6.719 0.227 6.055 1.00 96.44 191 ILE A CA 1
ATOM 1542 C C . ILE A 1 191 ? -6.326 -0.627 4.843 1.00 96.44 191 ILE A C 1
ATOM 1544 O O . ILE A 1 191 ? -6.741 -0.313 3.735 1.00 96.44 191 ILE A O 1
ATOM 1548 N N . GLU A 1 192 ? -5.564 -1.710 5.034 1.00 96.62 192 GLU A N 1
ATOM 1549 C CA . GLU A 1 192 ? -5.207 -2.625 3.940 1.00 96.62 192 GLU A CA 1
ATOM 1550 C C . GLU A 1 192 ? -6.454 -3.203 3.262 1.00 96.62 192 GLU A C 1
ATOM 1552 O O . GLU A 1 192 ? -6.556 -3.157 2.038 1.00 96.62 192 GLU A O 1
ATOM 1557 N N . ALA A 1 193 ? -7.418 -3.695 4.044 1.00 92.06 193 ALA A N 1
ATOM 1558 C CA . ALA A 1 193 ? -8.664 -4.236 3.509 1.00 92.06 193 ALA A CA 1
ATOM 1559 C C . ALA A 1 193 ? -9.439 -3.192 2.687 1.00 92.06 193 ALA A C 1
ATOM 1561 O O . ALA A 1 193 ? -9.834 -3.483 1.561 1.00 92.06 193 ALA A O 1
ATOM 1562 N N . LEU A 1 194 ? -9.578 -1.968 3.209 1.00 96.00 194 LEU A N 1
ATOM 1563 C CA . LEU A 1 194 ? -10.241 -0.859 2.517 1.00 96.00 194 LEU A CA 1
ATOM 1564 C C . LEU A 1 194 ? -9.509 -0.462 1.230 1.00 96.00 194 LEU A C 1
ATOM 1566 O O . LEU A 1 194 ? -10.146 -0.232 0.208 1.00 96.00 194 LEU A O 1
ATOM 1570 N N . VAL A 1 195 ? -8.173 -0.412 1.243 1.00 95.88 195 VAL A N 1
ATOM 1571 C CA . VAL A 1 195 ? -7.377 -0.126 0.039 1.00 95.88 195 VAL A CA 1
ATOM 1572 C C . VAL A 1 195 ? -7.593 -1.205 -1.017 1.00 95.88 195 VAL A C 1
ATOM 1574 O O . VAL A 1 195 ? -7.779 -0.876 -2.188 1.00 95.88 195 VAL A O 1
ATOM 1577 N N . LEU A 1 196 ? -7.558 -2.485 -0.637 1.00 91.38 196 LEU A N 1
ATOM 1578 C CA . LEU A 1 196 ? -7.769 -3.594 -1.571 1.00 91.38 196 LEU A CA 1
ATOM 1579 C C . LEU A 1 196 ? -9.179 -3.565 -2.169 1.00 91.38 196 LEU A C 1
ATOM 1581 O O . LEU A 1 196 ? -9.316 -3.706 -3.381 1.00 91.38 196 LEU A O 1
ATOM 1585 N N . GLU A 1 197 ? -10.194 -3.318 -1.341 1.00 91.69 197 GLU A N 1
ATOM 1586 C CA . GLU A 1 197 ? -11.591 -3.183 -1.759 1.00 91.69 197 GLU A CA 1
ATOM 1587 C C . GLU A 1 197 ? -11.777 -2.013 -2.738 1.00 91.69 197 GLU A C 1
ATOM 1589 O O . GLU A 1 197 ? -12.204 -2.213 -3.873 1.00 91.69 197 GLU A O 1
ATOM 1594 N N . LEU A 1 198 ? -11.392 -0.798 -2.334 1.00 92.56 198 LEU A N 1
ATOM 1595 C CA . LEU A 1 198 ? -11.629 0.433 -3.098 1.00 92.56 198 LEU A CA 1
ATOM 1596 C C . LEU A 1 198 ? -10.782 0.531 -4.374 1.00 92.56 198 LEU A C 1
ATOM 1598 O O . LEU A 1 198 ? -11.146 1.254 -5.298 1.00 92.56 198 LEU A O 1
ATOM 1602 N N . SER A 1 199 ? -9.657 -0.188 -4.440 1.00 88.75 199 SER A N 1
ATOM 1603 C CA . SER A 1 199 ? -8.845 -0.297 -5.660 1.00 88.75 199 SER A CA 1
ATOM 1604 C C . SER A 1 199 ? -9.176 -1.523 -6.515 1.00 88.75 199 SER A C 1
ATOM 1606 O O . SER A 1 199 ? -8.501 -1.743 -7.518 1.00 88.75 199 SER A O 1
ATOM 1608 N N . ASN A 1 200 ? -10.179 -2.324 -6.128 1.00 86.38 200 ASN A N 1
ATOM 1609 C CA . ASN A 1 200 ? -10.523 -3.600 -6.764 1.00 86.38 200 ASN A CA 1
ATOM 1610 C C . ASN A 1 200 ? -9.290 -4.499 -6.998 1.00 86.38 200 ASN A C 1
ATOM 1612 O O . ASN A 1 200 ? -9.076 -5.073 -8.067 1.00 86.38 200 ASN A O 1
ATOM 1616 N N . SER A 1 201 ? -8.421 -4.570 -5.993 1.00 84.25 201 SER A N 1
ATOM 1617 C CA . SER A 1 201 ? -7.133 -5.244 -6.082 1.00 84.25 201 SER A CA 1
ATOM 1618 C C . SER A 1 201 ? -7.188 -6.635 -5.460 1.00 84.25 201 SER A C 1
ATOM 1620 O O . SER A 1 201 ? -7.513 -6.791 -4.287 1.00 84.25 201 SER A O 1
ATOM 1622 N N . GLN A 1 202 ? -6.715 -7.638 -6.201 1.00 81.94 202 GLN A N 1
ATOM 1623 C CA . GLN A 1 202 ? -6.628 -9.030 -5.738 1.00 81.94 202 GLN A CA 1
ATOM 1624 C C . GLN A 1 202 ? -5.306 -9.378 -5.025 1.00 81.94 202 GLN A C 1
ATOM 1626 O O . GLN A 1 202 ? -5.035 -10.547 -4.743 1.00 81.94 202 GLN A O 1
ATOM 1631 N N . GLN A 1 203 ? -4.462 -8.383 -4.728 1.00 84.81 203 GLN A N 1
ATOM 1632 C CA . GLN A 1 203 ? -3.222 -8.584 -3.972 1.00 84.81 203 GLN A CA 1
ATOM 1633 C C . GLN A 1 203 ? -3.500 -9.276 -2.625 1.00 84.81 203 GLN A C 1
ATOM 1635 O O . GLN A 1 203 ? -4.433 -8.925 -1.903 1.00 84.81 203 GLN A O 1
ATOM 1640 N N . ALA A 1 204 ? -2.672 -10.261 -2.272 1.00 87.25 204 ALA A N 1
ATOM 1641 C CA . ALA A 1 204 ? -2.781 -10.932 -0.984 1.00 87.25 204 ALA A CA 1
ATOM 1642 C C . ALA A 1 204 ? -2.456 -9.957 0.170 1.00 87.25 204 ALA A C 1
ATOM 1644 O O . ALA A 1 204 ? -1.476 -9.219 0.061 1.00 87.25 204 ALA A O 1
ATOM 1645 N N . PRO A 1 205 ? -3.224 -9.972 1.276 1.00 88.81 205 PRO A N 1
ATOM 1646 C CA . PRO A 1 205 ? -2.916 -9.173 2.459 1.00 88.81 205 PRO A CA 1
ATOM 1647 C C . PRO A 1 205 ? -1.543 -9.536 3.037 1.00 88.81 205 PRO A C 1
ATOM 1649 O O . PRO A 1 205 ? -1.258 -10.715 3.260 1.00 88.81 205 PRO A O 1
ATOM 1652 N N . VAL A 1 206 ? -0.717 -8.530 3.313 1.00 92.69 206 VAL A N 1
ATOM 1653 C CA . VAL A 1 206 ? 0.650 -8.661 3.842 1.00 92.69 206 VAL A CA 1
ATOM 1654 C C . VAL A 1 206 ? 0.818 -7.979 5.197 1.00 92.69 206 VAL A C 1
ATOM 1656 O O . VAL A 1 206 ? 1.622 -8.428 6.013 1.00 92.69 206 VAL A O 1
ATOM 1659 N N . VAL A 1 207 ? 0.030 -6.941 5.500 1.00 90.00 207 VAL A N 1
ATOM 1660 C CA . VAL A 1 207 ? 0.257 -6.075 6.672 1.00 90.00 207 VAL A CA 1
ATOM 1661 C C . VAL A 1 207 ? 0.253 -6.858 7.979 1.00 90.00 207 VAL A C 1
ATOM 1663 O O . VAL A 1 207 ? 1.119 -6.645 8.829 1.00 90.00 207 VAL A O 1
ATOM 1666 N N . LYS A 1 208 ? -0.681 -7.801 8.151 1.00 86.88 208 LYS A N 1
ATOM 1667 C CA . LYS A 1 208 ? -0.743 -8.626 9.368 1.00 86.88 208 LYS A CA 1
ATOM 1668 C C . LYS A 1 208 ? 0.566 -9.378 9.616 1.00 86.88 208 LYS A C 1
ATOM 1670 O O . LYS A 1 208 ? 1.028 -9.415 10.759 1.00 86.88 208 LYS A O 1
ATOM 1675 N N . PHE A 1 209 ? 1.126 -9.977 8.566 1.00 86.94 209 PHE A N 1
ATOM 1676 C CA . PHE A 1 209 ? 2.372 -10.732 8.639 1.00 86.94 209 PHE A CA 1
ATOM 1677 C C . PHE A 1 209 ? 3.552 -9.798 8.925 1.00 86.94 209 PHE A C 1
ATOM 1679 O O . PHE A 1 209 ? 4.295 -10.039 9.870 1.00 86.94 209 PHE A O 1
ATOM 1686 N N . GLU A 1 210 ? 3.653 -8.670 8.221 1.00 93.56 210 GLU A N 1
ATOM 1687 C CA . GLU A 1 210 ? 4.724 -7.682 8.428 1.00 93.56 210 GLU A CA 1
ATOM 1688 C C . GLU A 1 210 ? 4.749 -7.102 9.851 1.00 93.56 210 GLU A C 1
ATOM 1690 O O . GLU A 1 210 ? 5.813 -6.864 10.430 1.00 93.56 210 GLU A O 1
ATOM 1695 N N . PHE A 1 211 ? 3.580 -6.901 10.464 1.00 87.00 211 PHE A N 1
ATOM 1696 C CA . PHE A 1 211 ? 3.500 -6.528 11.877 1.00 87.00 211 PHE A CA 1
ATOM 1697 C C . PHE A 1 211 ? 4.001 -7.645 12.798 1.00 87.00 211 PHE A C 1
ATOM 1699 O O . PHE A 1 211 ? 4.750 -7.359 13.727 1.00 87.00 211 PHE A O 1
ATOM 1706 N N . GLN A 1 212 ? 3.640 -8.907 12.536 1.00 86.81 212 GLN A N 1
ATOM 1707 C CA . GLN A 1 212 ? 4.148 -10.041 13.317 1.00 86.81 212 GLN A CA 1
ATOM 1708 C C . GLN A 1 212 ? 5.666 -10.182 13.190 1.00 86.81 212 GLN A C 1
ATOM 1710 O O . GLN A 1 212 ? 6.339 -10.417 14.189 1.00 86.81 212 GLN A O 1
ATOM 1715 N N . VAL A 1 213 ? 6.222 -10.020 11.988 1.00 91.19 213 VAL A N 1
ATOM 1716 C CA . VAL A 1 213 ? 7.675 -10.039 11.776 1.00 91.19 213 VAL A CA 1
ATOM 1717 C C . VAL A 1 213 ? 8.343 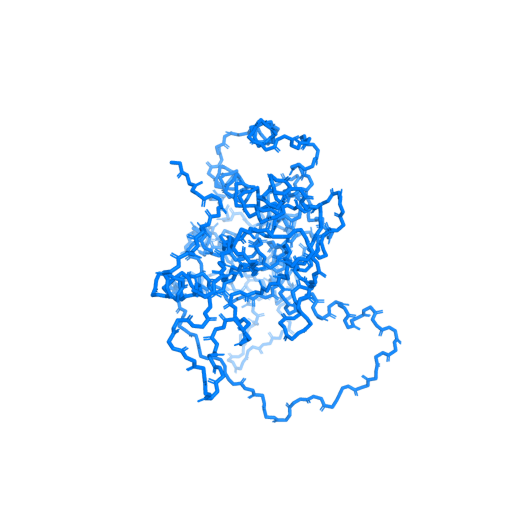-8.961 12.624 1.00 91.19 213 VAL A C 1
ATOM 1719 O O . VAL A 1 213 ? 9.296 -9.255 13.340 1.00 91.19 213 VAL A O 1
ATOM 1722 N N . ARG A 1 214 ? 7.809 -7.737 12.630 1.00 88.50 214 ARG A N 1
ATOM 1723 C CA . ARG A 1 214 ? 8.354 -6.644 13.446 1.00 88.50 214 ARG A CA 1
ATOM 1724 C C . ARG A 1 214 ? 8.274 -6.908 14.946 1.00 88.50 214 ARG A C 1
ATOM 1726 O O . ARG A 1 214 ? 9.272 -6.723 15.630 1.00 88.50 214 ARG A O 1
ATOM 1733 N N . GLU A 1 215 ? 7.126 -7.371 15.435 1.00 87.75 215 GLU A N 1
ATOM 1734 C CA . GLU A 1 215 ? 6.946 -7.763 16.841 1.00 87.75 215 GLU A CA 1
ATOM 1735 C C . GLU A 1 215 ? 8.008 -8.801 17.257 1.00 87.75 215 GLU A C 1
ATOM 1737 O O . GLU A 1 215 ? 8.566 -8.725 18.350 1.00 87.75 215 GLU A O 1
ATOM 1742 N N . ASN A 1 216 ? 8.338 -9.744 16.367 1.00 90.06 216 ASN A N 1
ATOM 1743 C CA . ASN A 1 216 ? 9.396 -10.726 16.606 1.00 90.06 216 ASN A CA 1
ATOM 1744 C C . ASN A 1 216 ? 10.804 -10.111 16.559 1.00 90.06 216 ASN A C 1
ATOM 1746 O O . ASN A 1 216 ? 11.619 -10.443 17.412 1.00 90.06 216 ASN A O 1
ATOM 1750 N N . LEU A 1 217 ? 11.087 -9.197 15.625 1.00 90.75 217 LEU A N 1
ATOM 1751 C CA . LEU A 1 217 ? 12.375 -8.491 15.548 1.00 90.75 217 LEU A CA 1
ATOM 1752 C C . LEU A 1 217 ? 12.656 -7.634 16.793 1.00 90.75 217 LEU A C 1
ATOM 1754 O O . LEU A 1 217 ? 13.806 -7.490 17.201 1.00 90.75 217 LEU A O 1
ATOM 1758 N N . GLU A 1 218 ? 11.618 -7.064 17.403 1.00 89.81 218 GLU A N 1
ATOM 1759 C CA . GLU A 1 218 ? 11.727 -6.273 18.636 1.00 89.81 218 GLU A CA 1
ATOM 1760 C C . GLU A 1 218 ? 11.902 -7.155 19.888 1.00 89.81 218 GLU A C 1
ATOM 1762 O O . GLU A 1 218 ? 12.365 -6.686 20.936 1.00 89.81 218 GLU A O 1
ATOM 1767 N N . ASN A 1 219 ? 11.591 -8.452 19.791 1.00 90.25 219 ASN A N 1
ATOM 1768 C CA . ASN A 1 219 ? 11.741 -9.400 20.885 1.00 90.25 219 ASN A CA 1
ATOM 1769 C C . ASN A 1 219 ? 13.211 -9.801 21.091 1.00 90.25 219 ASN A C 1
ATOM 1771 O O . ASN A 1 219 ? 13.706 -10.787 20.548 1.00 90.25 219 ASN A O 1
ATOM 1775 N N . LYS A 1 220 ? 13.893 -9.093 21.997 1.00 90.69 220 LYS A N 1
ATOM 1776 C CA . LYS A 1 220 ? 15.294 -9.362 22.377 1.00 90.69 220 LYS A CA 1
ATOM 1777 C C . LYS A 1 220 ? 15.557 -10.767 22.940 1.00 90.69 220 LYS A C 1
ATOM 1779 O O . LYS A 1 220 ? 16.714 -11.157 23.051 1.00 90.69 220 LYS A O 1
ATOM 1784 N N . LYS A 1 221 ? 14.519 -11.506 23.344 1.00 92.38 221 LYS A N 1
ATOM 1785 C CA . LYS A 1 221 ? 14.622 -12.856 23.927 1.00 92.38 221 LYS A CA 1
ATOM 1786 C C . LYS A 1 221 ? 14.164 -13.950 22.957 1.00 92.38 221 LYS A C 1
ATOM 1788 O O . LYS A 1 221 ? 13.795 -15.039 23.394 1.00 92.38 221 LYS A O 1
ATOM 1793 N N . GLN A 1 222 ? 14.131 -13.670 21.656 1.00 88.31 222 GLN A N 1
ATOM 1794 C CA . GLN A 1 222 ? 13.698 -14.645 20.664 1.00 88.31 222 GLN A CA 1
ATOM 1795 C C . GLN A 1 222 ? 14.666 -15.839 20.604 1.00 88.31 222 GLN A C 1
ATOM 1797 O O . GLN A 1 222 ? 15.815 -15.712 20.187 1.00 88.31 222 GLN A O 1
ATOM 1802 N N . ALA A 1 223 ? 14.189 -17.017 21.007 1.00 91.88 223 ALA A N 1
ATOM 1803 C CA . ALA A 1 223 ? 14.884 -18.277 20.771 1.00 91.88 223 ALA A CA 1
ATOM 1804 C C . ALA A 1 223 ? 14.703 -18.733 19.313 1.00 91.88 223 ALA A C 1
ATOM 1806 O O . ALA A 1 223 ? 13.760 -18.316 18.633 1.00 91.88 223 ALA A O 1
ATOM 1807 N N . LYS A 1 224 ? 15.576 -19.633 18.839 1.00 94.81 224 LYS A N 1
ATOM 1808 C CA . LYS A 1 224 ? 15.426 -20.263 17.519 1.00 94.81 224 LYS A CA 1
ATOM 1809 C C . LYS A 1 224 ? 14.050 -20.949 17.433 1.00 94.81 224 LYS A C 1
ATOM 1811 O O . LYS A 1 224 ? 13.788 -21.845 18.238 1.00 94.81 224 LYS A O 1
ATOM 1816 N N . PRO A 1 225 ? 13.171 -20.564 16.490 1.00 93.38 225 PRO A N 1
ATOM 1817 C CA . PRO A 1 225 ? 11.856 -21.179 16.381 1.00 93.38 225 PRO A CA 1
ATOM 1818 C C . PRO A 1 225 ? 11.976 -22.611 15.845 1.00 93.38 225 PRO A C 1
ATOM 1820 O O . PRO A 1 225 ? 12.814 -22.890 14.988 1.00 93.38 225 PRO A O 1
ATOM 1823 N N . ALA A 1 226 ? 11.097 -23.506 16.304 1.00 94.75 226 ALA A N 1
ATOM 1824 C CA . ALA A 1 226 ? 10.991 -24.865 15.763 1.00 94.75 226 ALA A CA 1
ATOM 1825 C C . ALA A 1 226 ? 10.524 -24.878 14.292 1.00 94.75 226 ALA A C 1
ATOM 1827 O O . ALA A 1 226 ? 10.848 -25.796 13.544 1.00 94.75 226 ALA A O 1
ATOM 1828 N N . GLY A 1 227 ? 9.793 -23.838 13.874 1.00 91.81 227 GLY A N 1
ATOM 1829 C CA . GLY A 1 227 ? 9.201 -23.736 12.541 1.00 91.81 227 GLY A CA 1
ATOM 1830 C C . GLY A 1 227 ? 7.949 -24.602 12.380 1.00 91.81 227 GLY A C 1
ATOM 1831 O O . GLY A 1 227 ? 7.384 -25.095 13.353 1.00 91.81 227 GLY A O 1
ATOM 1832 N N . ASN A 1 228 ? 7.499 -24.752 11.134 1.00 92.44 228 ASN A N 1
ATOM 1833 C CA . ASN A 1 228 ? 6.438 -25.680 10.760 1.00 92.44 228 ASN A CA 1
ATOM 1834 C C . ASN A 1 228 ? 6.950 -26.566 9.619 1.00 92.44 228 ASN A C 1
ATOM 1836 O O . ASN A 1 228 ? 7.180 -26.065 8.520 1.00 92.44 228 ASN A O 1
ATOM 1840 N N . SER A 1 229 ? 7.135 -27.859 9.887 1.00 92.69 229 SER A N 1
ATOM 1841 C CA . SER A 1 229 ? 7.602 -28.840 8.899 1.00 92.69 229 SER A CA 1
ATOM 1842 C C . SER A 1 229 ? 6.557 -29.169 7.831 1.00 92.69 229 SER A C 1
ATOM 1844 O O . SER A 1 229 ? 6.929 -29.592 6.744 1.00 92.69 229 SER A O 1
ATOM 1846 N N . ASN A 1 230 ? 5.274 -28.928 8.116 1.00 93.50 230 ASN A N 1
ATOM 1847 C CA . ASN A 1 230 ? 4.149 -29.176 7.217 1.00 93.50 230 ASN A CA 1
ATOM 1848 C C . ASN A 1 230 ? 3.312 -27.889 7.064 1.00 93.50 230 ASN A C 1
ATOM 1850 O O . ASN A 1 230 ? 2.222 -27.775 7.640 1.00 93.50 230 ASN A O 1
ATOM 1854 N N . PRO A 1 231 ? 3.824 -26.868 6.351 1.00 92.44 231 PRO A N 1
ATOM 1855 C CA . PRO A 1 231 ? 3.097 -25.622 6.151 1.00 92.44 231 PRO A CA 1
ATOM 1856 C C . PRO A 1 231 ? 1.798 -25.858 5.371 1.00 92.44 231 PRO A C 1
ATOM 1858 O O . PRO A 1 231 ? 1.768 -26.568 4.368 1.00 92.44 231 PRO A O 1
ATOM 1861 N N . GLY A 1 232 ? 0.709 -25.236 5.831 1.00 90.25 232 GLY A N 1
ATOM 1862 C CA . GLY A 1 232 ? -0.558 -25.245 5.102 1.00 90.25 232 GLY A CA 1
ATOM 1863 C C . GLY A 1 232 ? -0.448 -24.482 3.779 1.00 90.25 232 GLY A C 1
ATOM 1864 O O . GLY A 1 232 ? 0.277 -23.493 3.685 1.00 90.25 232 GLY A O 1
ATOM 1865 N N . THR A 1 233 ? -1.197 -24.922 2.767 1.00 88.62 233 THR A N 1
ATOM 1866 C CA . THR A 1 233 ? -1.266 -24.249 1.460 1.00 88.62 233 THR A CA 1
ATOM 1867 C C . THR A 1 233 ? -2.497 -23.352 1.385 1.00 88.62 233 THR A C 1
ATOM 1869 O O . THR A 1 233 ? -3.583 -23.738 1.814 1.00 88.62 233 THR A O 1
ATOM 1872 N N . ILE A 1 234 ? -2.337 -22.157 0.815 1.00 84.62 234 ILE A N 1
ATOM 1873 C CA . ILE A 1 234 ? -3.439 -21.237 0.519 1.00 84.62 234 ILE A CA 1
ATOM 1874 C C . ILE A 1 234 ? -3.522 -21.089 -1.000 1.00 84.62 234 ILE A C 1
ATOM 1876 O O . ILE A 1 234 ? -2.598 -20.566 -1.617 1.00 84.62 234 ILE A O 1
ATOM 1880 N N . ILE A 1 235 ? -4.633 -21.528 -1.594 1.00 86.00 235 ILE A N 1
ATOM 1881 C CA . ILE A 1 235 ? -4.908 -21.361 -3.028 1.00 86.00 235 ILE A CA 1
ATOM 1882 C C . ILE A 1 235 ? -5.621 -20.021 -3.234 1.00 86.00 235 ILE A C 1
ATOM 1884 O O . ILE A 1 235 ? -6.590 -19.717 -2.536 1.00 86.00 235 ILE A O 1
ATOM 1888 N N . ARG A 1 236 ? -5.141 -19.211 -4.183 1.00 82.81 236 ARG A N 1
ATOM 1889 C CA . ARG A 1 236 ? -5.753 -17.932 -4.569 1.00 82.81 236 ARG A CA 1
ATOM 1890 C C . ARG A 1 236 ? -5.805 -17.815 -6.083 1.00 82.81 236 ARG A C 1
ATOM 1892 O O . ARG A 1 236 ? -4.823 -18.115 -6.753 1.00 82.81 236 ARG A O 1
ATOM 1899 N N . GLN A 1 237 ? -6.931 -17.339 -6.600 1.00 82.62 237 GLN A N 1
ATOM 1900 C CA . GLN A 1 237 ? -7.028 -16.873 -7.979 1.00 82.62 237 GLN A CA 1
ATOM 1901 C C . GLN A 1 237 ? -6.536 -15.426 -8.036 1.00 82.62 237 GLN A C 1
ATOM 1903 O O . GLN A 1 237 ? -6.909 -14.618 -7.186 1.00 82.62 237 GLN A O 1
ATOM 1908 N N . VAL A 1 238 ? -5.671 -15.126 -9.003 1.00 83.38 238 VAL A N 1
ATOM 1909 C CA . VAL A 1 238 ? -5.113 -13.789 -9.213 1.00 83.38 238 VAL A CA 1
ATOM 1910 C C . VAL A 1 238 ? -5.270 -13.395 -10.674 1.00 83.38 238 VAL A C 1
ATOM 1912 O O . VAL A 1 238 ? -4.917 -14.158 -11.571 1.00 83.38 238 VAL A O 1
ATOM 1915 N N . ALA A 1 239 ? -5.788 -12.196 -10.913 1.00 81.94 239 ALA A N 1
ATOM 1916 C CA . ALA A 1 239 ? -5.718 -11.556 -12.216 1.00 81.94 239 ALA A CA 1
ATOM 1917 C C . ALA A 1 239 ? -4.273 -11.114 -12.487 1.00 81.94 239 ALA A C 1
ATOM 1919 O O . ALA A 1 239 ? -3.655 -10.428 -11.666 1.00 81.94 239 ALA A O 1
ATOM 1920 N N . GLN A 1 240 ? -3.737 -11.501 -13.642 1.00 87.25 240 GLN A N 1
ATOM 1921 C CA . GLN A 1 240 ? -2.416 -11.094 -14.104 1.00 87.25 240 GLN A CA 1
ATOM 1922 C C . GLN A 1 240 ? -2.559 -10.287 -15.392 1.00 87.25 240 GLN A C 1
ATOM 1924 O O . GLN A 1 240 ? -3.335 -10.645 -16.272 1.00 87.25 240 GLN A O 1
ATOM 1929 N N . PHE A 1 241 ? -1.794 -9.203 -15.498 1.00 90.19 241 PHE A N 1
ATOM 1930 C CA . PHE A 1 241 ? -1.684 -8.453 -16.742 1.00 90.19 241 PHE A CA 1
ATOM 1931 C C . PHE A 1 241 ? -0.855 -9.242 -17.753 1.00 90.19 241 PHE A C 1
ATOM 1933 O O . PHE A 1 241 ? 0.263 -9.670 -17.437 1.00 90.19 241 PHE A O 1
ATOM 1940 N N . GLU A 1 242 ? -1.392 -9.399 -18.957 1.00 94.19 242 GLU A N 1
ATOM 1941 C CA . GLU A 1 242 ? -0.613 -9.802 -20.121 1.00 94.19 242 GLU A CA 1
ATOM 1942 C C . GLU A 1 242 ? 0.401 -8.697 -20.435 1.00 94.19 242 GLU A C 1
ATOM 1944 O O . GLU A 1 242 ? 0.061 -7.514 -20.404 1.00 94.19 242 GLU A O 1
ATOM 1949 N N . ARG A 1 243 ? 1.663 -9.081 -20.642 1.00 95.88 243 ARG A N 1
ATOM 1950 C CA . ARG A 1 243 ? 2.764 -8.145 -20.889 1.00 95.88 243 ARG A CA 1
ATOM 1951 C C . ARG A 1 243 ? 3.317 -8.357 -22.282 1.00 95.88 243 ARG A C 1
ATOM 1953 O O . ARG A 1 243 ? 3.505 -9.505 -22.681 1.00 95.88 243 ARG A O 1
ATOM 1960 N N . ASP A 1 244 ? 3.662 -7.273 -22.955 1.00 97.88 244 ASP A N 1
ATOM 1961 C CA . ASP A 1 244 ? 4.305 -7.299 -24.255 1.00 97.88 244 ASP A CA 1
ATOM 1962 C C . ASP A 1 244 ? 5.775 -7.755 -24.108 1.00 97.88 244 ASP A C 1
ATOM 1964 O O . ASP A 1 244 ? 6.621 -7.041 -23.542 1.00 97.88 244 ASP A O 1
ATOM 1968 N N . PRO A 1 245 ? 6.133 -8.955 -24.608 1.00 98.06 245 PRO A N 1
ATOM 1969 C CA . PRO A 1 245 ? 7.502 -9.447 -24.527 1.00 98.06 245 PRO A CA 1
ATOM 1970 C C . PRO A 1 245 ? 8.491 -8.574 -25.315 1.00 98.06 245 PRO A C 1
ATOM 1972 O O . PRO A 1 245 ? 9.665 -8.512 -24.937 1.00 98.06 245 PRO A O 1
ATOM 1975 N N . ALA A 1 246 ? 8.048 -7.873 -26.365 1.00 98.56 246 ALA A N 1
ATOM 1976 C CA . ALA A 1 246 ? 8.897 -6.992 -27.158 1.00 98.56 246 ALA A CA 1
ATOM 1977 C C . ALA A 1 246 ? 9.337 -5.762 -26.354 1.00 98.56 246 ALA A C 1
ATOM 1979 O O . ALA A 1 246 ? 10.507 -5.380 -26.432 1.00 98.56 246 ALA A O 1
ATOM 1980 N N . VAL A 1 247 ? 8.458 -5.200 -25.514 1.00 98.56 247 VAL A N 1
ATOM 1981 C CA . VAL A 1 247 ? 8.806 -4.099 -24.596 1.00 98.56 247 VAL A CA 1
ATOM 1982 C C . VAL A 1 247 ? 9.898 -4.549 -23.630 1.00 98.56 247 VAL A C 1
ATOM 1984 O O . VAL A 1 247 ? 10.948 -3.907 -23.535 1.00 98.56 247 VAL A O 1
ATOM 1987 N N . LYS A 1 248 ? 9.710 -5.702 -22.971 1.00 98.19 248 LYS A N 1
ATOM 1988 C CA . LYS A 1 248 ? 10.712 -6.258 -22.048 1.00 98.19 248 LYS A CA 1
ATOM 1989 C C . LYS A 1 248 ? 12.057 -6.492 -22.743 1.00 98.19 248 LYS A C 1
ATOM 1991 O O . LYS A 1 248 ? 13.094 -6.075 -22.223 1.00 98.19 248 LYS A O 1
ATOM 1996 N N . ALA A 1 249 ? 12.051 -7.148 -23.903 1.00 98.19 249 ALA A N 1
ATOM 1997 C CA . ALA A 1 249 ? 13.266 -7.466 -24.648 1.00 98.19 249 ALA A CA 1
ATOM 1998 C C . ALA A 1 249 ? 14.011 -6.200 -25.096 1.00 98.19 249 ALA A C 1
ATOM 2000 O O . ALA A 1 249 ? 15.232 -6.107 -24.946 1.00 98.19 249 ALA A O 1
ATOM 2001 N N . TRP A 1 250 ? 13.281 -5.203 -25.600 1.00 98.69 250 TRP A N 1
ATOM 2002 C CA . TRP A 1 250 ? 13.859 -3.941 -26.048 1.00 98.69 250 TRP A CA 1
ATOM 2003 C C . TRP A 1 250 ? 14.532 -3.185 -24.896 1.00 98.69 250 TRP A C 1
ATOM 2005 O O . TRP A 1 250 ? 15.668 -2.731 -25.044 1.00 98.69 250 TRP A O 1
ATOM 2015 N N . VAL A 1 251 ? 13.876 -3.104 -23.733 1.00 98.56 251 VAL A N 1
ATOM 2016 C CA . VAL A 1 251 ? 14.403 -2.413 -22.542 1.00 98.56 251 VAL A CA 1
ATOM 2017 C C . VAL A 1 251 ? 15.674 -3.087 -22.029 1.00 98.56 251 VAL A C 1
ATOM 2019 O O . VAL A 1 251 ? 16.671 -2.407 -21.794 1.00 98.56 251 VAL A O 1
ATOM 2022 N N . LEU A 1 252 ? 15.687 -4.421 -21.932 1.00 98.31 252 LEU A N 1
ATOM 2023 C CA . LEU A 1 252 ? 16.876 -5.175 -21.517 1.00 98.31 252 LEU A CA 1
ATOM 2024 C C . LEU A 1 252 ? 18.041 -5.002 -22.500 1.00 98.31 252 LEU A C 1
ATOM 2026 O O . LEU A 1 252 ? 19.173 -4.760 -22.080 1.00 98.31 252 LEU A O 1
ATOM 2030 N N . LYS A 1 253 ? 17.763 -5.054 -23.810 1.00 98.00 253 LYS A N 1
ATOM 2031 C CA . LYS A 1 253 ? 18.774 -4.815 -24.848 1.00 98.00 253 LYS A CA 1
ATOM 2032 C C . LYS A 1 253 ? 19.341 -3.400 -24.760 1.00 98.00 253 LYS A C 1
ATOM 2034 O O . LYS A 1 253 ? 20.546 -3.217 -24.901 1.00 98.00 253 LYS A O 1
ATOM 2039 N N . LYS A 1 254 ? 18.487 -2.402 -24.513 1.00 98.25 254 LYS A N 1
ATOM 2040 C CA . LYS A 1 254 ? 18.906 -1.003 -24.382 1.00 98.25 254 LYS A CA 1
ATOM 2041 C C . LYS A 1 254 ? 19.767 -0.770 -23.139 1.00 98.25 254 LYS A C 1
ATOM 2043 O O . LYS A 1 254 ? 20.709 0.013 -23.215 1.00 98.25 254 LYS A O 1
ATOM 2048 N N . ALA A 1 255 ? 19.460 -1.460 -22.044 1.00 98.00 255 ALA A N 1
ATOM 2049 C CA . ALA A 1 255 ? 20.201 -1.384 -20.791 1.00 98.00 255 ALA A CA 1
ATOM 2050 C C . ALA A 1 255 ? 21.585 -2.053 -20.855 1.00 98.00 255 ALA A C 1
ATOM 2052 O O . ALA A 1 255 ? 22.444 -1.741 -20.036 1.00 98.00 255 ALA A O 1
ATOM 2053 N N . ALA A 1 256 ? 21.812 -2.963 -21.812 1.00 97.69 256 ALA A N 1
ATOM 2054 C CA . ALA A 1 256 ? 23.098 -3.628 -22.043 1.00 97.69 256 ALA A CA 1
ATOM 2055 C C . ALA A 1 256 ? 23.713 -4.244 -20.767 1.00 97.69 256 ALA A C 1
ATOM 2057 O O . ALA A 1 256 ? 24.913 -4.149 -20.524 1.00 97.69 256 ALA A O 1
ATOM 2058 N N . GLY A 1 257 ? 22.870 -4.852 -19.926 1.00 98.19 257 GLY A N 1
ATOM 2059 C CA . GLY A 1 257 ? 23.299 -5.466 -18.668 1.00 98.19 257 GLY A CA 1
ATOM 2060 C C . GLY A 1 257 ? 23.662 -4.477 -17.557 1.00 98.19 257 GLY A C 1
ATOM 2061 O O . GLY A 1 257 ? 24.174 -4.906 -16.529 1.00 98.19 257 GLY A O 1
ATOM 2062 N N . VAL A 1 258 ? 23.374 -3.183 -17.709 1.00 98.75 258 VAL A N 1
ATOM 2063 C CA . VAL A 1 258 ? 23.593 -2.151 -16.687 1.00 98.75 258 VAL A CA 1
ATOM 2064 C C . VAL A 1 258 ? 22.255 -1.689 -16.111 1.00 98.75 258 VAL A C 1
ATOM 2066 O O . VAL A 1 258 ? 21.323 -1.354 -16.835 1.00 98.75 258 VAL A O 1
ATOM 2069 N N . CYS A 1 259 ? 22.147 -1.656 -14.784 1.00 98.75 259 CYS A N 1
ATOM 2070 C CA . CYS A 1 259 ? 20.964 -1.165 -14.083 1.00 98.75 259 CYS A CA 1
ATOM 2071 C C . CYS A 1 259 ? 20.746 0.334 -14.346 1.00 98.75 259 CYS A C 1
ATOM 2073 O O . CYS A 1 259 ? 21.612 1.157 -14.047 1.00 98.75 259 CYS A O 1
ATOM 2075 N N . GLU A 1 260 ? 19.550 0.714 -14.795 1.00 98.56 260 GLU A N 1
ATOM 2076 C CA . GLU A 1 260 ? 19.215 2.103 -15.147 1.00 98.56 260 GLU A CA 1
ATOM 2077 C C . GLU A 1 260 ? 18.945 3.006 -13.926 1.00 98.56 260 GLU A C 1
ATOM 2079 O O . GLU A 1 260 ? 18.782 4.217 -14.060 1.00 98.56 260 GLU A O 1
ATOM 2084 N N . CYS A 1 261 ? 18.951 2.443 -12.713 1.00 98.25 261 CYS A N 1
ATOM 2085 C CA . CYS A 1 261 ? 18.857 3.200 -11.462 1.00 98.25 261 CYS A CA 1
ATOM 2086 C C . CYS A 1 261 ? 20.238 3.483 -10.849 1.00 98.25 261 CYS A C 1
ATOM 2088 O O . CYS A 1 261 ? 20.609 4.644 -10.651 1.00 98.25 261 CYS A O 1
ATOM 2090 N N . CYS A 1 262 ? 21.002 2.433 -10.519 1.00 97.94 262 CYS A N 1
ATOM 2091 C CA . CYS A 1 262 ? 22.286 2.557 -9.813 1.00 97.94 262 CYS A CA 1
ATOM 2092 C C . CYS A 1 262 ? 23.514 2.565 -10.727 1.00 97.94 262 CYS A C 1
ATOM 2094 O O . CYS A 1 262 ? 24.618 2.763 -10.228 1.00 97.94 262 CYS A O 1
ATOM 2096 N N . SER A 1 263 ? 23.340 2.349 -12.036 1.00 98.12 263 SER A N 1
ATOM 2097 C CA . SER A 1 263 ? 24.426 2.317 -13.027 1.00 98.12 263 SER A CA 1
ATOM 2098 C C . SER A 1 263 ? 25.463 1.206 -12.801 1.00 98.12 263 SER A C 1
ATOM 2100 O O . SER A 1 263 ? 26.547 1.246 -13.371 1.00 98.12 263 SER A O 1
ATOM 2102 N N . SER A 1 264 ? 25.141 0.204 -11.979 1.00 98.31 264 SER A N 1
ATOM 2103 C CA . SER A 1 264 ? 25.971 -0.990 -11.780 1.00 98.31 264 SER A CA 1
ATOM 2104 C C . SER A 1 264 ? 25.618 -2.074 -12.798 1.00 98.31 264 SER A C 1
ATOM 2106 O O . SER A 1 264 ? 24.464 -2.166 -13.222 1.00 98.31 264 SER A O 1
ATOM 2108 N N . ASN A 1 265 ? 26.587 -2.925 -13.137 1.00 98.62 265 ASN A N 1
ATOM 2109 C CA . ASN A 1 265 ? 26.348 -4.127 -13.937 1.00 98.62 265 ASN A CA 1
ATOM 2110 C C . ASN A 1 265 ? 25.342 -5.066 -13.254 1.00 98.62 265 ASN A C 1
ATOM 2112 O O . ASN A 1 265 ? 25.151 -5.024 -12.032 1.00 98.62 265 ASN A O 1
ATOM 2116 N N . ALA A 1 266 ? 24.711 -5.925 -14.051 1.00 98.31 266 ALA A N 1
ATOM 2117 C CA . ALA A 1 266 ? 23.855 -6.995 -13.572 1.00 98.31 266 ALA A CA 1
ATOM 2118 C C . ALA A 1 266 ? 24.607 -7.847 -12.532 1.00 98.31 266 ALA A C 1
ATOM 2120 O O . ALA A 1 266 ? 25.796 -8.121 -12.702 1.00 98.31 266 ALA A O 1
ATOM 2121 N N . PRO A 1 267 ? 23.936 -8.264 -11.448 1.00 98.12 267 PRO A N 1
ATOM 2122 C CA . PRO A 1 267 ? 24.593 -8.962 -10.347 1.00 98.12 267 PRO A CA 1
ATOM 2123 C C . PRO A 1 267 ? 25.056 -10.381 -10.703 1.00 98.12 267 PRO A C 1
ATOM 2125 O O . PRO A 1 267 ? 25.913 -10.919 -10.011 1.00 98.12 267 PRO A O 1
ATOM 2128 N N . PHE A 1 268 ? 24.460 -10.999 -11.723 1.00 98.25 268 PHE A N 1
ATOM 2129 C CA . PHE A 1 268 ? 24.782 -12.343 -12.198 1.00 98.25 268 PHE A CA 1
ATOM 2130 C C . PHE A 1 268 ? 24.219 -12.560 -13.611 1.00 98.25 268 PHE A C 1
ATOM 2132 O O . PHE A 1 268 ? 23.444 -11.741 -14.115 1.00 98.25 268 PHE A O 1
ATOM 2139 N N . GLU A 1 269 ? 24.586 -13.680 -14.230 1.00 98.00 269 GLU A N 1
ATOM 2140 C CA . GLU A 1 269 ? 24.032 -14.153 -15.500 1.00 98.00 269 GLU A CA 1
ATOM 2141 C C . GLU A 1 269 ? 22.943 -15.206 -15.263 1.00 98.00 269 GLU A C 1
ATOM 2143 O O . GLU A 1 269 ? 23.029 -16.038 -14.360 1.00 98.00 269 GLU A O 1
ATOM 2148 N N . SER A 1 270 ? 21.897 -15.163 -16.081 1.00 95.19 270 SER A N 1
ATOM 2149 C CA . SER A 1 270 ? 20.889 -16.222 -16.157 1.00 95.19 270 SER A CA 1
ATOM 2150 C C . SER A 1 270 ? 21.479 -17.521 -16.718 1.00 95.19 270 SER A C 1
ATOM 2152 O O . SER A 1 270 ? 22.576 -17.538 -17.272 1.00 95.19 270 SER A O 1
ATOM 2154 N N . THR A 1 271 ? 20.719 -18.614 -16.631 1.00 95.56 271 THR A N 1
ATO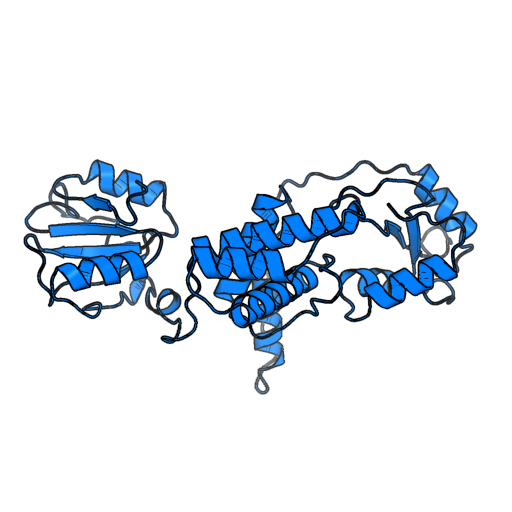M 2155 C CA . THR A 1 271 ? 21.100 -19.916 -17.209 1.00 95.56 271 THR A CA 1
ATOM 2156 C C . THR A 1 271 ? 21.350 -19.865 -18.715 1.00 95.56 271 THR A C 1
ATOM 2158 O O . THR A 1 271 ? 22.078 -20.704 -19.233 1.00 95.56 271 THR A O 1
ATOM 2161 N N . ASP A 1 272 ? 20.795 -18.862 -19.397 1.00 94.75 272 ASP A N 1
ATOM 2162 C CA . ASP A 1 272 ? 20.959 -18.644 -20.835 1.00 94.75 272 ASP A CA 1
ATOM 2163 C C . ASP A 1 272 ? 22.139 -17.697 -21.152 1.00 94.75 272 ASP A C 1
ATOM 2165 O O . ASP A 1 272 ? 22.249 -17.173 -22.262 1.00 94.75 272 ASP A O 1
ATOM 2169 N N . GLY A 1 273 ? 22.998 -17.409 -20.162 1.00 95.69 273 GLY A N 1
ATOM 2170 C CA . GLY A 1 273 ? 24.174 -16.538 -20.290 1.00 95.69 273 GLY A CA 1
ATOM 2171 C C . GLY A 1 273 ? 23.856 -15.044 -20.413 1.00 95.69 273 GLY A C 1
ATOM 2172 O O . GLY A 1 273 ? 24.738 -14.241 -20.701 1.00 95.69 273 GLY A O 1
ATOM 2173 N N . GLN A 1 274 ? 22.594 -14.638 -20.231 1.00 95.75 274 GLN A N 1
ATOM 2174 C CA . GLN A 1 274 ? 22.197 -13.228 -20.322 1.00 95.75 274 GLN A CA 1
ATOM 2175 C C . GLN A 1 274 ? 22.357 -12.511 -18.971 1.00 95.75 274 GLN A C 1
ATOM 2177 O O . GLN A 1 274 ? 21.942 -13.084 -17.957 1.00 95.75 274 GLN A O 1
ATOM 2182 N N . PRO A 1 275 ? 22.845 -11.254 -18.929 1.00 98.00 275 PRO A N 1
ATOM 2183 C CA . PRO A 1 275 ? 22.887 -10.446 -17.708 1.00 98.00 275 PRO A CA 1
ATOM 2184 C C . PRO A 1 275 ? 21.500 -10.312 -17.058 1.00 98.00 275 PRO A C 1
ATOM 2186 O O . PRO A 1 275 ? 20.535 -9.908 -17.710 1.00 98.00 275 PRO A O 1
ATOM 2189 N N . PHE A 1 276 ? 21.382 -10.624 -15.767 1.00 98.31 276 PHE A N 1
ATOM 2190 C CA . PHE A 1 276 ? 20.091 -10.642 -15.081 1.00 98.31 276 PHE A CA 1
ATOM 2191 C C . PHE A 1 276 ? 19.666 -9.251 -14.585 1.00 98.31 276 PHE A C 1
ATOM 2193 O O . PHE A 1 276 ? 20.173 -8.739 -13.585 1.00 98.31 276 PHE A O 1
ATOM 2200 N N . LEU A 1 277 ? 18.674 -8.662 -15.253 1.00 98.62 277 LEU A N 1
ATOM 2201 C CA . LEU A 1 277 ? 17.946 -7.471 -14.809 1.00 98.62 277 LEU A CA 1
ATOM 2202 C C . LEU A 1 277 ? 16.434 -7.718 -14.893 1.00 98.62 277 LEU A C 1
ATOM 2204 O O . LEU A 1 277 ? 15.947 -8.500 -15.710 1.00 98.62 277 LEU A O 1
ATOM 2208 N N . GLU A 1 278 ? 15.678 -7.016 -14.059 1.00 98.19 278 GLU A N 1
ATOM 2209 C CA . GLU A 1 278 ? 14.221 -7.063 -14.016 1.00 98.19 278 GLU A CA 1
ATOM 2210 C C . GLU A 1 278 ? 13.647 -5.800 -14.665 1.00 98.19 278 GLU A C 1
ATOM 2212 O O . GLU A 1 278 ? 14.072 -4.688 -14.353 1.00 98.19 278 GLU A O 1
ATOM 2217 N N . VAL A 1 279 ? 12.668 -5.959 -15.560 1.00 98.25 279 VAL A N 1
ATOM 2218 C CA . VAL A 1 279 ? 11.939 -4.815 -16.125 1.00 98.25 279 VAL A CA 1
ATOM 2219 C C . VAL A 1 279 ? 10.825 -4.402 -15.169 1.00 98.25 279 VAL A C 1
ATOM 2221 O O . VAL A 1 279 ? 9.995 -5.228 -14.780 1.00 98.25 279 VAL A O 1
ATOM 2224 N N . HIS A 1 280 ? 10.821 -3.124 -14.806 1.00 97.81 280 HIS A N 1
ATOM 2225 C CA . HIS A 1 280 ? 9.882 -2.504 -13.882 1.00 97.81 280 HIS A CA 1
ATOM 2226 C C . HIS A 1 280 ? 9.130 -1.361 -14.566 1.00 97.81 280 HIS A C 1
ATOM 2228 O O . HIS A 1 280 ? 9.754 -0.502 -15.186 1.00 97.81 280 HIS A O 1
ATOM 2234 N N . HIS A 1 281 ? 7.807 -1.331 -14.419 1.00 97.56 281 HIS A N 1
ATOM 2235 C CA . HIS A 1 281 ? 6.961 -0.206 -14.822 1.00 97.56 281 HIS A CA 1
ATOM 2236 C C . HIS A 1 281 ? 6.992 0.884 -13.746 1.00 97.56 281 HIS A C 1
ATOM 2238 O O . HIS A 1 281 ? 6.563 0.620 -12.623 1.00 97.56 281 HIS A O 1
ATOM 2244 N N . ILE A 1 282 ? 7.465 2.088 -14.085 1.00 95.50 282 ILE A N 1
ATOM 2245 C CA . ILE A 1 282 ? 7.553 3.246 -13.182 1.00 95.50 282 ILE A CA 1
ATOM 2246 C C . ILE A 1 282 ? 6.166 3.591 -12.636 1.00 95.50 282 ILE A C 1
ATOM 2248 O O . ILE A 1 282 ? 5.966 3.612 -11.423 1.00 95.50 282 ILE A O 1
ATOM 2252 N N . ARG A 1 283 ? 5.177 3.766 -13.520 1.00 92.25 283 ARG A N 1
ATOM 2253 C CA . ARG A 1 283 ? 3.765 3.670 -13.159 1.00 92.25 283 ARG A CA 1
ATOM 2254 C C . ARG A 1 283 ? 3.348 2.209 -13.282 1.00 92.25 283 ARG A C 1
ATOM 2256 O O . ARG A 1 283 ? 3.214 1.674 -14.378 1.00 92.25 283 ARG A O 1
ATOM 2263 N N . LYS A 1 284 ? 3.154 1.537 -12.151 1.00 92.38 284 LYS A N 1
ATOM 2264 C CA . LYS A 1 284 ? 2.790 0.111 -12.108 1.00 92.38 284 LYS A CA 1
ATOM 2265 C C . LYS A 1 284 ? 1.492 -0.167 -12.881 1.00 92.38 284 LYS A C 1
ATOM 2267 O O . LYS A 1 284 ? 0.535 0.597 -12.778 1.00 92.38 284 LYS A O 1
ATOM 2272 N N . LEU A 1 285 ? 1.410 -1.321 -13.551 1.00 91.62 285 LEU A N 1
ATOM 2273 C CA . LEU A 1 285 ? 0.199 -1.760 -14.275 1.00 91.62 285 LEU A CA 1
ATOM 2274 C C . LEU A 1 285 ? -1.042 -1.817 -13.364 1.00 91.62 285 LEU A C 1
ATOM 2276 O O . LEU A 1 285 ? -2.112 -1.339 -13.723 1.00 91.62 285 LEU A O 1
ATOM 2280 N N . ALA A 1 286 ? -0.878 -2.304 -12.128 1.00 86.00 286 ALA A N 1
ATOM 2281 C CA . ALA A 1 286 ? -1.944 -2.328 -11.116 1.00 86.00 286 ALA A CA 1
ATOM 2282 C C . ALA A 1 286 ? -2.417 -0.926 -10.673 1.00 86.00 286 ALA A C 1
ATOM 2284 O O . ALA A 1 286 ? -3.416 -0.801 -9.973 1.00 86.00 286 ALA A O 1
ATOM 2285 N N . GLU A 1 287 ? -1.687 0.121 -11.057 1.00 83.81 287 GLU A N 1
ATOM 2286 C CA . GLU A 1 287 ? -1.984 1.532 -10.798 1.00 83.81 287 GLU A CA 1
ATOM 2287 C C . GLU A 1 287 ? -2.328 2.282 -12.109 1.00 83.81 287 GLU A C 1
ATOM 2289 O O . GLU A 1 287 ? -2.327 3.517 -12.165 1.00 83.81 287 GLU A O 1
ATOM 2294 N N . GLY A 1 288 ? -2.637 1.533 -13.175 1.00 87.62 288 GLY A N 1
ATOM 2295 C CA . GLY A 1 288 ? -3.080 2.049 -14.469 1.00 87.62 288 GLY A CA 1
ATOM 2296 C C . GLY A 1 288 ? -1.968 2.582 -15.370 1.00 87.62 288 GLY A C 1
ATOM 2297 O O . GLY A 1 288 ? -2.267 3.380 -16.249 1.00 87.62 288 GLY A O 1
ATOM 2298 N N . GLY A 1 289 ? -0.706 2.213 -15.132 1.00 93.12 289 GLY A N 1
ATOM 2299 C CA . GLY A 1 289 ? 0.377 2.545 -16.061 1.00 93.12 289 GLY A CA 1
ATOM 2300 C C . GLY A 1 289 ? 0.347 1.692 -17.324 1.00 93.12 289 GLY A C 1
ATOM 2301 O O . GLY A 1 289 ? -0.189 0.582 -17.316 1.00 93.12 289 GLY A O 1
ATOM 2302 N N . SER A 1 290 ? 0.929 2.211 -18.401 1.00 96.25 290 SER A N 1
ATOM 2303 C CA . SER A 1 290 ? 0.983 1.523 -19.691 1.00 96.25 290 SER A CA 1
ATOM 2304 C C . SER A 1 290 ? 2.123 0.500 -19.755 1.00 96.25 290 SER A C 1
ATOM 2306 O O . SER A 1 290 ? 3.155 0.652 -19.096 1.00 96.25 290 SER A O 1
ATOM 2308 N N . ASP A 1 291 ? 1.972 -0.539 -20.579 1.00 98.12 291 ASP A N 1
ATOM 2309 C CA . ASP A 1 291 ? 3.068 -1.458 -20.899 1.00 98.12 291 ASP A CA 1
ATOM 2310 C C . ASP A 1 291 ? 3.859 -0.951 -22.110 1.00 98.12 291 ASP A C 1
ATOM 2312 O O . ASP A 1 291 ? 3.728 -1.451 -23.223 1.00 98.12 291 ASP A O 1
ATOM 2316 N N . THR A 1 292 ? 4.630 0.119 -21.910 1.00 98.44 292 THR A N 1
ATOM 2317 C CA . THR A 1 292 ? 5.391 0.786 -22.976 1.00 98.44 292 THR A CA 1
ATOM 2318 C C . THR A 1 292 ? 6.829 1.066 -22.560 1.00 98.44 292 THR A C 1
ATOM 2320 O O . THR A 1 292 ? 7.140 1.243 -21.381 1.00 98.44 292 THR A O 1
ATOM 2323 N N . VAL A 1 293 ? 7.719 1.203 -23.549 1.00 98.44 293 VAL A N 1
ATOM 2324 C CA . VAL A 1 293 ? 9.138 1.538 -23.321 1.00 98.44 293 VAL A CA 1
ATOM 2325 C C . VAL A 1 293 ? 9.338 2.863 -22.568 1.00 98.44 293 VAL A C 1
ATOM 2327 O O . VAL A 1 293 ? 10.345 3.032 -21.875 1.00 98.44 293 VAL A O 1
ATOM 2330 N N . SER A 1 294 ? 8.380 3.790 -22.680 1.00 98.12 294 SER A N 1
ATOM 2331 C CA . SER A 1 294 ? 8.361 5.085 -21.989 1.00 98.12 294 SER A CA 1
ATOM 2332 C C . SER A 1 294 ? 7.935 5.005 -20.525 1.00 98.12 294 SER A C 1
ATOM 2334 O O . SER A 1 294 ? 8.142 5.966 -19.791 1.00 98.12 294 SER A O 1
ATOM 2336 N N . ASN A 1 295 ? 7.401 3.869 -20.079 1.00 98.19 295 ASN A N 1
ATOM 2337 C CA . ASN A 1 295 ? 7.030 3.636 -18.685 1.00 98.19 295 ASN A CA 1
ATOM 2338 C C . ASN A 1 295 ? 7.890 2.548 -18.017 1.00 98.19 295 ASN A C 1
ATOM 2340 O O . ASN A 1 295 ? 7.764 2.296 -16.825 1.00 98.19 295 ASN A O 1
ATOM 2344 N N . THR A 1 296 ? 8.789 1.885 -18.744 1.00 98.44 296 THR A N 1
ATOM 2345 C CA . THR A 1 296 ? 9.557 0.740 -18.220 1.00 98.44 296 THR A CA 1
ATOM 2346 C C . THR A 1 296 ? 11.049 1.014 -18.068 1.00 98.44 296 THR A C 1
ATOM 2348 O O . THR A 1 296 ? 11.639 1.719 -18.882 1.00 98.44 296 THR A O 1
ATOM 2351 N N . VAL A 1 297 ? 11.693 0.399 -17.075 1.00 98.56 297 VAL A N 1
ATOM 2352 C CA . VAL A 1 297 ? 13.149 0.458 -16.847 1.00 98.56 297 VAL A CA 1
ATOM 2353 C C . VAL A 1 297 ? 13.736 -0.903 -16.482 1.00 98.56 297 VAL A C 1
ATOM 2355 O O . VAL A 1 297 ? 13.061 -1.710 -15.848 1.00 98.56 297 VAL A O 1
ATOM 2358 N N . ALA A 1 298 ? 14.993 -1.153 -16.848 1.00 98.69 298 ALA A N 1
ATOM 2359 C CA . ALA A 1 298 ? 15.757 -2.330 -16.441 1.00 98.69 298 ALA A CA 1
ATOM 2360 C C . ALA A 1 298 ? 16.507 -2.066 -15.129 1.00 98.69 298 ALA A C 1
ATOM 2362 O O . ALA A 1 298 ? 17.343 -1.164 -15.036 1.00 98.69 298 ALA A O 1
ATOM 2363 N N . LEU A 1 299 ? 16.242 -2.880 -14.110 1.00 98.75 299 LEU A N 1
ATOM 2364 C CA . LEU A 1 299 ? 16.766 -2.701 -12.760 1.00 98.75 299 LEU A CA 1
ATOM 2365 C C . LEU A 1 299 ? 17.436 -3.971 -12.248 1.00 98.75 299 LEU A C 1
ATOM 2367 O O . LEU A 1 299 ? 16.991 -5.081 -12.525 1.00 98.75 299 LEU A O 1
ATOM 2371 N N . CYS A 1 300 ? 18.478 -3.821 -11.431 1.00 98.69 300 CYS A N 1
ATOM 2372 C CA . CYS A 1 300 ? 18.948 -4.942 -10.624 1.00 98.69 300 CYS A CA 1
ATOM 2373 C C . CYS A 1 300 ? 17.905 -5.274 -9.534 1.00 98.69 300 CYS A C 1
ATOM 2375 O O . CYS A 1 300 ? 17.134 -4.387 -9.143 1.00 98.69 300 CYS A O 1
ATOM 2377 N N . PRO A 1 301 ? 17.907 -6.501 -8.978 1.00 98.38 301 PRO A N 1
ATOM 2378 C CA . PRO A 1 301 ? 16.934 -6.915 -7.965 1.00 98.38 301 PRO A CA 1
ATOM 2379 C C . PRO A 1 301 ? 16.867 -5.960 -6.764 1.00 98.38 301 PRO A C 1
ATOM 2381 O O . PRO A 1 301 ? 15.784 -5.614 -6.294 1.00 98.38 301 PRO A O 1
ATOM 2384 N N . ASN A 1 302 ? 18.015 -5.444 -6.312 1.00 98.25 302 ASN A N 1
ATOM 2385 C CA . ASN A 1 302 ? 18.083 -4.502 -5.191 1.00 98.25 302 ASN A CA 1
ATOM 2386 C C . ASN A 1 302 ? 17.378 -3.176 -5.508 1.00 98.25 302 ASN A C 1
ATOM 2388 O O . ASN A 1 302 ? 16.555 -2.714 -4.719 1.00 98.25 302 ASN A O 1
ATOM 2392 N N . CYS A 1 303 ? 17.663 -2.574 -6.669 1.00 98.38 303 CYS A N 1
ATOM 2393 C CA . CYS A 1 303 ? 17.007 -1.338 -7.098 1.00 98.38 303 CYS A CA 1
ATOM 2394 C C . CYS A 1 303 ? 15.512 -1.550 -7.328 1.00 98.38 303 CYS A C 1
ATOM 2396 O O . CYS A 1 303 ? 14.714 -0.722 -6.898 1.00 98.38 303 CYS A O 1
ATOM 2398 N N . HIS A 1 304 ? 15.121 -2.674 -7.929 1.00 98.12 304 HIS A N 1
ATOM 2399 C CA . HIS A 1 304 ? 13.716 -2.992 -8.143 1.00 98.12 304 HIS A CA 1
ATOM 2400 C C . HIS A 1 304 ? 12.948 -3.085 -6.818 1.00 98.12 304 HIS A C 1
ATOM 2402 O O . HIS A 1 304 ? 11.895 -2.465 -6.667 1.00 98.12 304 HIS A O 1
ATOM 2408 N N . ARG A 1 305 ? 13.482 -3.799 -5.816 1.00 97.00 305 ARG A N 1
ATOM 2409 C CA . ARG A 1 305 ? 12.866 -3.851 -4.478 1.00 97.00 305 ARG A CA 1
ATOM 2410 C C . ARG A 1 305 ? 12.879 -2.486 -3.780 1.00 97.00 305 ARG A C 1
ATOM 2412 O O . ARG A 1 305 ? 11.907 -2.151 -3.106 1.00 97.00 305 ARG A O 1
ATOM 2419 N N . ALA A 1 306 ? 13.929 -1.682 -3.961 1.00 97.00 306 ALA A N 1
ATOM 2420 C CA . ALA A 1 306 ? 14.018 -0.340 -3.386 1.00 97.00 306 ALA A CA 1
ATOM 2421 C C . ALA A 1 306 ? 12.952 0.623 -3.936 1.00 97.00 306 ALA A C 1
ATOM 2423 O O . ALA A 1 306 ? 12.477 1.464 -3.177 1.00 97.00 306 ALA A O 1
ATOM 2424 N N . LEU A 1 307 ? 12.536 0.485 -5.200 1.00 95.69 307 LEU A N 1
ATOM 2425 C CA . LEU A 1 307 ? 11.418 1.268 -5.742 1.00 95.69 307 LEU A CA 1
ATOM 2426 C C . LEU A 1 307 ? 10.067 0.871 -5.131 1.00 95.69 307 LEU A C 1
ATOM 2428 O O . LEU A 1 307 ? 9.218 1.730 -4.938 1.00 95.69 307 LEU A O 1
ATOM 2432 N N . HIS A 1 308 ? 9.873 -0.399 -4.769 1.00 93.19 308 HIS A N 1
ATOM 2433 C CA . HIS A 1 308 ? 8.631 -0.845 -4.129 1.00 93.19 308 HIS A CA 1
ATOM 2434 C C . HIS A 1 308 ? 8.554 -0.511 -2.633 1.00 93.19 308 HIS A C 1
ATOM 2436 O O . HIS A 1 308 ? 7.500 -0.110 -2.147 1.00 93.19 308 HIS A O 1
ATOM 2442 N N . TYR A 1 309 ? 9.646 -0.711 -1.891 1.00 93.00 309 TYR A N 1
ATOM 2443 C CA . TYR A 1 309 ? 9.625 -0.719 -0.419 1.00 93.00 309 TYR A CA 1
ATOM 2444 C C . TYR A 1 309 ? 10.546 0.325 0.224 1.00 93.00 309 TYR A C 1
ATOM 2446 O O . TYR A 1 309 ? 10.523 0.528 1.439 1.00 93.00 309 TYR A O 1
ATOM 2454 N N . GLY A 1 310 ? 11.406 0.972 -0.562 1.00 92.25 310 GLY A N 1
ATOM 2455 C CA . GLY A 1 310 ? 12.407 1.896 -0.048 1.00 92.25 310 GLY A CA 1
ATOM 2456 C C . GLY A 1 310 ? 11.805 3.240 0.353 1.00 92.25 310 GLY A C 1
ATOM 2457 O O . GLY A 1 310 ? 11.048 3.853 -0.391 1.00 92.25 310 GLY A O 1
ATOM 2458 N N . MET A 1 311 ? 12.236 3.784 1.495 1.00 89.19 311 MET A N 1
ATOM 2459 C CA . MET A 1 311 ? 11.835 5.132 1.940 1.00 89.19 311 MET A CA 1
ATOM 2460 C C . MET A 1 311 ? 12.197 6.242 0.941 1.00 89.19 311 MET A C 1
ATOM 2462 O O . MET A 1 311 ? 11.566 7.296 0.949 1.00 89.19 311 MET A O 1
ATOM 2466 N N . ARG A 1 312 ? 13.215 6.001 0.105 1.00 91.31 312 ARG A N 1
ATOM 2467 C CA . ARG A 1 312 ? 13.713 6.917 -0.930 1.00 91.31 312 ARG A CA 1
ATOM 2468 C C . ARG A 1 312 ? 13.201 6.565 -2.333 1.00 91.31 312 ARG A C 1
ATOM 2470 O O . ARG A 1 312 ? 13.728 7.092 -3.302 1.00 91.31 312 ARG A O 1
ATOM 2477 N N . ALA A 1 313 ? 12.197 5.689 -2.460 1.00 92.31 313 ALA A N 1
ATOM 2478 C CA . ALA A 1 313 ? 11.664 5.245 -3.753 1.00 92.31 313 ALA A CA 1
ATOM 2479 C C . ALA A 1 313 ? 11.332 6.419 -4.686 1.00 92.31 313 ALA A C 1
ATOM 2481 O O . ALA A 1 313 ? 11.772 6.435 -5.829 1.00 92.31 313 ALA A O 1
ATOM 2482 N N . LYS A 1 314 ? 10.656 7.454 -4.172 1.00 89.88 314 LYS A N 1
ATOM 2483 C CA . LYS A 1 314 ? 10.332 8.657 -4.953 1.00 89.88 314 LYS A CA 1
ATOM 2484 C C . LYS A 1 314 ? 11.568 9.395 -5.460 1.00 89.88 314 LYS A C 1
ATOM 2486 O O . LYS A 1 314 ? 11.629 9.730 -6.631 1.00 89.88 314 LYS A O 1
ATOM 2491 N N . GLU A 1 315 ? 12.569 9.605 -4.608 1.00 93.50 315 GLU A N 1
ATOM 2492 C CA . GLU A 1 315 ? 13.830 10.247 -5.011 1.00 93.50 315 GLU A CA 1
ATOM 2493 C C . GLU A 1 315 ? 14.560 9.430 -6.088 1.00 93.50 315 GLU A C 1
ATOM 2495 O O . GLU A 1 315 ? 15.148 9.994 -7.008 1.00 93.50 315 GLU A O 1
ATOM 2500 N N . LEU A 1 316 ? 14.506 8.098 -5.987 1.00 95.44 316 LEU A N 1
ATOM 2501 C CA . LEU A 1 316 ? 15.072 7.200 -6.989 1.00 95.44 316 LEU A CA 1
ATOM 2502 C C . LEU A 1 316 ? 14.318 7.300 -8.320 1.00 95.44 316 LEU A C 1
ATOM 2504 O O . LEU A 1 316 ? 14.968 7.395 -9.356 1.00 95.44 316 LEU A O 1
ATOM 2508 N N . ILE A 1 317 ? 12.981 7.339 -8.300 1.00 94.75 317 ILE A N 1
ATOM 2509 C CA . ILE A 1 317 ? 12.152 7.541 -9.501 1.00 94.75 317 ILE A CA 1
ATOM 2510 C C . ILE A 1 317 ? 12.502 8.873 -10.174 1.00 94.75 317 ILE A C 1
ATOM 2512 O O . ILE A 1 317 ? 12.759 8.900 -11.375 1.00 94.75 317 ILE A O 1
ATOM 2516 N N . GLU A 1 318 ? 12.598 9.962 -9.408 1.00 94.94 318 GLU A N 1
ATOM 2517 C CA . GLU A 1 318 ? 13.005 11.268 -9.940 1.00 9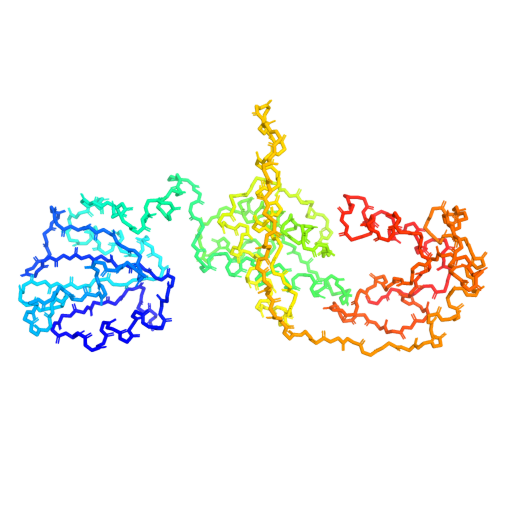4.94 318 GLU A CA 1
ATOM 2518 C C . GLU A 1 318 ? 14.403 11.218 -10.573 1.00 94.94 318 GLU A C 1
ATOM 2520 O O . GLU A 1 318 ? 14.612 11.720 -11.676 1.00 94.94 318 GLU A O 1
ATOM 2525 N N . SER A 1 319 ? 15.358 10.542 -9.925 1.00 96.44 319 SER A N 1
ATOM 2526 C CA . SER A 1 319 ? 16.698 10.346 -10.487 1.00 96.44 319 SER A CA 1
ATOM 2527 C C . SER A 1 319 ? 16.681 9.529 -11.783 1.00 96.44 319 SER A C 1
ATOM 2529 O O . SER A 1 319 ? 17.437 9.834 -12.704 1.00 96.44 319 SER A O 1
ATOM 2531 N N . ILE A 1 320 ? 15.820 8.515 -11.874 1.00 97.44 320 ILE A N 1
ATOM 2532 C CA . ILE A 1 320 ? 15.654 7.688 -13.071 1.00 97.44 320 ILE A CA 1
ATOM 2533 C C . ILE A 1 320 ? 15.111 8.524 -14.239 1.00 97.44 320 ILE A C 1
ATOM 2535 O O . ILE A 1 320 ? 15.663 8.435 -15.333 1.00 97.44 320 ILE A O 1
ATOM 2539 N N . PHE A 1 321 ? 14.112 9.388 -14.017 1.00 97.00 321 PHE A N 1
ATOM 2540 C CA . PHE A 1 321 ? 13.598 10.292 -15.059 1.00 97.00 321 PHE A CA 1
ATOM 2541 C C . PHE A 1 321 ? 14.672 11.239 -15.614 1.00 97.00 321 PHE A C 1
ATOM 2543 O O . PHE A 1 321 ? 14.634 11.572 -16.794 1.00 97.00 321 PHE A O 1
ATOM 2550 N N . ILE A 1 322 ? 15.649 11.642 -14.795 1.00 96.50 322 ILE A N 1
ATOM 2551 C CA . ILE A 1 322 ? 16.783 12.469 -15.241 1.00 96.50 3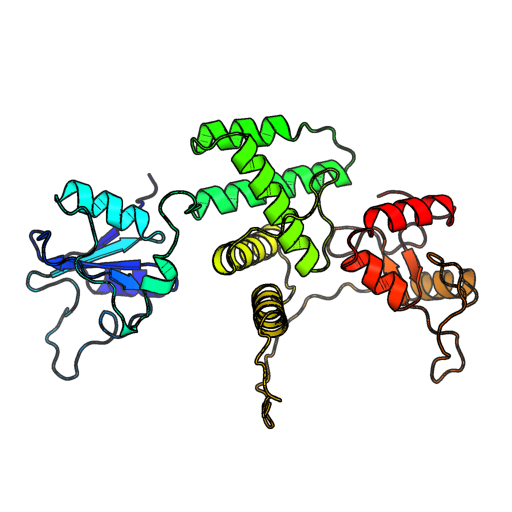22 ILE A CA 1
ATOM 2552 C C . ILE A 1 322 ? 17.782 11.652 -16.076 1.00 96.50 322 ILE A C 1
ATOM 2554 O O . ILE A 1 322 ? 18.367 12.170 -17.022 1.00 96.50 322 ILE A O 1
ATOM 2558 N N . LYS A 1 323 ? 18.012 10.383 -15.717 1.00 95.75 323 LYS A N 1
ATOM 2559 C CA . LYS A 1 323 ? 19.015 9.519 -16.366 1.00 95.75 323 LYS A CA 1
ATOM 2560 C C . LYS A 1 323 ? 18.513 8.861 -17.651 1.00 95.75 323 LYS A C 1
ATOM 2562 O O . LYS A 1 323 ? 19.314 8.541 -18.527 1.00 95.75 323 LYS A O 1
ATOM 2567 N N . VAL A 1 324 ? 17.212 8.595 -17.741 1.00 97.75 324 VAL A N 1
ATOM 2568 C CA . VAL A 1 324 ? 16.622 7.734 -18.769 1.00 97.75 324 VAL A CA 1
ATOM 2569 C C . VAL A 1 324 ? 15.676 8.544 -19.654 1.00 97.75 324 VAL A C 1
ATOM 2571 O O . VAL A 1 324 ? 14.467 8.588 -19.447 1.00 97.75 324 VAL A O 1
ATOM 2574 N N . ASN A 1 325 ? 16.241 9.141 -20.703 1.00 96.62 325 ASN A N 1
ATOM 2575 C CA . ASN A 1 325 ? 15.569 10.133 -21.560 1.00 96.62 325 ASN A CA 1
ATOM 2576 C C . ASN A 1 325 ? 14.312 9.642 -22.295 1.00 96.62 325 ASN A C 1
ATOM 2578 O O . ASN A 1 325 ? 13.536 10.454 -22.785 1.00 96.62 325 ASN A O 1
ATOM 2582 N N . ARG A 1 326 ? 14.123 8.326 -22.433 1.00 97.31 326 ARG A N 1
ATOM 2583 C CA . ARG A 1 326 ? 12.940 7.760 -23.104 1.00 97.31 326 ARG A CA 1
ATOM 2584 C C . ARG A 1 326 ? 11.693 7.739 -22.215 1.00 97.31 326 ARG A C 1
ATOM 2586 O O . ARG A 1 326 ? 10.625 7.409 -22.717 1.00 97.31 326 ARG A O 1
ATOM 2593 N N . LEU A 1 327 ? 11.835 7.985 -20.911 1.00 97.94 327 LEU A N 1
ATOM 2594 C CA . LEU A 1 327 ? 10.711 7.919 -19.987 1.00 97.94 327 LEU A CA 1
ATOM 2595 C C . LEU A 1 327 ? 9.798 9.134 -20.128 1.00 97.94 327 LEU A C 1
ATOM 2597 O O . LEU A 1 327 ? 10.268 10.266 -20.225 1.00 97.94 327 LEU A O 1
ATOM 2601 N N . ILE A 1 328 ? 8.491 8.890 -20.082 1.00 95.31 328 ILE A N 1
ATOM 2602 C CA . ILE A 1 328 ? 7.449 9.918 -20.117 1.00 95.31 328 ILE A CA 1
ATOM 2603 C C . ILE A 1 328 ? 6.581 9.728 -18.874 1.00 95.31 328 ILE A C 1
ATOM 2605 O O . ILE A 1 328 ? 6.247 8.602 -18.516 1.00 95.31 328 ILE A O 1
ATOM 2609 N N . ARG A 1 329 ? 6.262 10.824 -18.175 1.00 90.75 329 ARG A N 1
ATOM 2610 C CA . ARG A 1 329 ? 5.394 10.769 -16.992 1.00 90.75 329 ARG A CA 1
ATOM 2611 C C . ARG A 1 329 ? 3.952 10.539 -17.422 1.00 90.75 329 ARG A C 1
ATOM 2613 O O . ARG A 1 329 ? 3.434 11.307 -18.229 1.00 90.75 329 ARG A O 1
ATOM 2620 N N . GLU A 1 330 ? 3.345 9.507 -16.849 1.00 88.31 330 GLU A N 1
ATOM 2621 C CA . GLU A 1 330 ? 1.954 9.098 -17.073 1.00 88.31 330 GLU A CA 1
ATOM 2622 C C . GLU A 1 330 ? 1.038 9.426 -15.907 1.00 88.31 330 GLU A C 1
ATOM 2624 O O . GLU A 1 330 ? 1.453 9.219 -14.742 1.00 88.31 330 GLU A O 1
#

Foldseek 3Di:
DPPQKDKAAVCLVVLLVCLVVQVAKKKWKAFVVGDLLRTEIAGSPQCVQHPDDPPDDPPNHRYDRMMMMMHNAVVSVCVVSVVVVHNDGNYYDVRRPCVVVVPDPPPDDQDLVLLLLLLVLQVVVVVCVQVVHDDDLLVSLVVSCVVPVDDSVVSLVSLLCLCQLQLQVLHHGDPPSHRDPPDDLVSSQSSVVSNCVVLVAQDDDRSNVVVVVVVQVPPPPDDDDPDDPDDDDDDGDHDDDDADVVLVVVQLVVCQQAALQPRHGQPDADPVRRRDWDKDFCCHVSNVGDRHNQRIHTHHPVLRSCLRNNSCVVVSSVVSCVRPVSHDRD